Protein AF-A0A956L8X6-F1 (afdb_monomer_lite)

Secondary structure (DSSP, 8-state):
-PPPPSS-SEEEEEETTEEEEE-TT--TT---EEEEEETTEEEEE---SSHHHHHHHHHHHHHH-GGGGS-SEEE--SS-HHHHTTGGG-TTSEEEEEHHHHHHHTSS-HHHHHHHHHHHHHHHHHS--TTHHHHHHHHTT---HHHHHHHHHHHHHHHTTS--TTPPP---SEEESSEEEEEETTEEEEEE--S----

Structure (mmCIF, N/CA/C/O backbone):
data_AF-A0A956L8X6-F1
#
_entry.id   AF-A0A956L8X6-F1
#
loop_
_atom_site.group_PDB
_atom_site.id
_atom_site.type_symbol
_atom_site.label_atom_id
_atom_site.label_alt_id
_atom_site.label_comp_id
_atom_site.label_asym_id
_atom_site.label_entity_id
_atom_site.label_seq_id
_atom_site.pdbx_PDB_ins_code
_atom_site.Cartn_x
_atom_site.Cartn_y
_atom_site.Cartn_z
_atom_site.occupancy
_atom_site.B_iso_or_equiv
_atom_site.auth_seq_id
_atom_site.auth_comp_id
_atom_site.auth_asym_id
_atom_site.auth_atom_id
_atom_site.pdbx_PDB_model_num
ATOM 1 N N . MET A 1 1 ? -11.668 5.632 -29.681 1.00 39.88 1 MET A N 1
ATOM 2 C CA . MET A 1 1 ? -12.252 6.190 -28.442 1.00 39.88 1 MET A CA 1
ATOM 3 C C . MET A 1 1 ? -11.621 5.424 -27.286 1.00 39.88 1 MET A C 1
ATOM 5 O O . MET A 1 1 ? -11.636 4.202 -27.386 1.00 39.88 1 MET A O 1
ATOM 9 N N . PRO A 1 2 ? -11.009 6.053 -26.267 1.00 49.09 2 PRO A N 1
ATOM 10 C CA . PRO A 1 2 ? -10.523 5.289 -25.122 1.00 49.09 2 PRO A CA 1
ATOM 11 C C . PRO A 1 2 ? -11.733 4.629 -24.457 1.00 49.09 2 PRO A C 1
ATOM 13 O O . PRO A 1 2 ? -12.776 5.274 -24.310 1.00 49.09 2 PRO A O 1
ATOM 16 N N . LEU A 1 3 ? -11.623 3.347 -24.110 1.00 56.88 3 LEU A N 1
ATOM 17 C CA . LEU A 1 3 ? -12.664 2.662 -23.350 1.00 56.88 3 LEU A CA 1
ATOM 18 C C . LEU A 1 3 ? -12.845 3.422 -22.031 1.00 56.88 3 LEU A C 1
ATOM 20 O O . LEU A 1 3 ? -11.894 3.582 -21.269 1.00 56.88 3 LEU A O 1
ATOM 24 N N . ARG A 1 4 ? -14.051 3.943 -21.774 1.00 67.81 4 ARG A N 1
ATOM 25 C CA . ARG A 1 4 ? -14.368 4.509 -20.459 1.00 67.81 4 ARG A CA 1
ATOM 26 C C . ARG A 1 4 ? -14.227 3.387 -19.435 1.00 67.81 4 ARG A C 1
ATOM 28 O O . ARG A 1 4 ? -14.867 2.347 -19.585 1.00 67.81 4 ARG A O 1
ATOM 35 N N . SER A 1 5 ? -13.399 3.605 -18.415 1.00 74.12 5 SER A N 1
ATOM 36 C CA . SER A 1 5 ? -13.300 2.685 -17.283 1.00 74.12 5 SER A CA 1
ATOM 37 C C . SER A 1 5 ? -14.687 2.423 -16.692 1.00 74.12 5 SER A C 1
ATOM 39 O O . SER A 1 5 ? -15.503 3.342 -16.574 1.00 74.12 5 SER A O 1
ATOM 41 N N . ARG A 1 6 ? -14.945 1.168 -16.304 1.00 86.25 6 ARG A N 1
ATOM 42 C CA . ARG A 1 6 ? -16.203 0.749 -15.664 1.00 86.25 6 ARG A CA 1
ATOM 43 C C . ARG A 1 6 ? -16.358 1.293 -14.242 1.00 86.25 6 ARG A C 1
ATOM 45 O O . ARG A 1 6 ? -17.456 1.251 -13.701 1.00 86.25 6 ARG A O 1
ATOM 52 N N . TYR A 1 7 ? -15.280 1.807 -13.653 1.00 89.00 7 TYR A N 1
ATOM 53 C CA . TYR A 1 7 ? -15.245 2.346 -12.298 1.00 89.00 7 TYR A CA 1
ATOM 54 C C . TYR A 1 7 ? -14.448 3.654 -12.231 1.00 89.00 7 TYR A C 1
ATOM 56 O O . TYR A 1 7 ? -13.605 3.949 -13.088 1.00 89.00 7 TYR A O 1
ATOM 64 N N . ARG A 1 8 ? -14.750 4.467 -11.213 1.00 93.69 8 ARG A N 1
ATOM 65 C CA . ARG A 1 8 ? -14.152 5.794 -11.009 1.00 93.69 8 ARG A CA 1
ATOM 66 C C . ARG A 1 8 ? -12.930 5.705 -10.101 1.00 93.69 8 ARG A C 1
ATOM 68 O O . ARG A 1 8 ? -12.945 4.965 -9.123 1.00 93.69 8 ARG A O 1
ATOM 75 N N . ARG A 1 9 ? -11.903 6.501 -10.414 1.00 94.94 9 ARG A N 1
ATOM 76 C CA . ARG A 1 9 ? -10.731 6.674 -9.546 1.00 94.94 9 ARG A CA 1
ATOM 77 C C . ARG A 1 9 ? -11.160 7.271 -8.211 1.00 94.94 9 ARG A C 1
ATOM 79 O O . ARG A 1 9 ? -12.000 8.168 -8.213 1.00 94.94 9 ARG A O 1
ATOM 86 N N . GLY A 1 10 ? -10.539 6.824 -7.127 1.00 97.19 10 GLY A N 1
ATOM 87 C CA . GLY A 1 10 ? -10.696 7.416 -5.801 1.00 97.19 10 GLY A CA 1
ATOM 88 C C . GLY A 1 10 ? -11.142 6.409 -4.752 1.00 97.19 10 GLY A C 1
ATOM 89 O O . GLY A 1 10 ? -11.152 5.205 -5.005 1.00 97.19 10 GLY A O 1
ATOM 90 N N . LEU A 1 11 ? -11.492 6.934 -3.581 1.00 98.31 11 LEU A N 1
ATOM 91 C CA . LEU A 1 11 ? -11.956 6.161 -2.439 1.00 98.31 11 LEU A CA 1
ATOM 92 C C . LEU A 1 11 ? -13.475 5.971 -2.508 1.00 98.31 11 LEU A C 1
ATOM 94 O O . LEU A 1 11 ? -14.207 6.926 -2.772 1.00 98.31 11 LEU A O 1
ATOM 98 N N . HIS A 1 12 ? -13.938 4.750 -2.263 1.00 98.00 12 HIS A N 1
ATOM 99 C CA . HIS A 1 12 ? -15.357 4.396 -2.236 1.00 98.00 12 HIS A CA 1
ATOM 100 C C . HIS A 1 12 ? -15.643 3.596 -0.975 1.00 98.00 12 HIS A C 1
ATOM 102 O O . HIS A 1 12 ? -14.952 2.613 -0.721 1.00 98.00 12 HIS A O 1
ATOM 108 N N . GLU A 1 13 ? -16.658 3.983 -0.212 1.00 97.81 13 GLU A N 1
ATOM 109 C CA . GLU A 1 13 ? -17.168 3.150 0.877 1.00 97.81 13 GLU A CA 1
ATOM 110 C C . GLU A 1 13 ? -17.953 1.977 0.280 1.00 97.81 13 GLU A C 1
ATOM 112 O O . GLU A 1 13 ? -18.821 2.172 -0.576 1.00 97.81 13 GLU A O 1
ATOM 117 N N . VAL A 1 14 ? -17.609 0.755 0.679 1.00 97.81 14 VAL A N 1
ATOM 118 C CA . VAL A 1 14 ? -18.217 -0.487 0.168 1.00 97.81 14 VAL A CA 1
ATOM 119 C C . VAL A 1 14 ? -19.016 -1.233 1.235 1.00 97.81 14 VAL A C 1
ATOM 121 O O . VAL A 1 14 ? -19.885 -2.033 0.893 1.00 97.81 14 VAL A O 1
ATOM 124 N N . ALA A 1 15 ? -18.749 -0.947 2.507 1.00 97.81 15 ALA A N 1
ATOM 125 C CA . ALA A 1 15 ? -19.558 -1.299 3.667 1.00 97.81 15 ALA A CA 1
ATOM 126 C C . ALA A 1 15 ? -19.250 -0.295 4.790 1.00 97.81 15 ALA A C 1
ATOM 128 O O . ALA A 1 15 ? -18.308 0.481 4.659 1.00 97.81 15 ALA A O 1
ATOM 129 N N . ASP A 1 16 ? -20.024 -0.318 5.874 1.00 97.00 16 ASP A N 1
ATOM 130 C CA . ASP A 1 16 ? -19.797 0.547 7.039 1.00 97.00 16 ASP A CA 1
ATOM 131 C C . ASP A 1 16 ? -18.351 0.422 7.543 1.00 97.00 16 ASP A C 1
ATOM 133 O O . ASP A 1 16 ? -17.898 -0.680 7.858 1.00 97.00 16 ASP A O 1
ATOM 137 N N . GLY A 1 17 ? -17.600 1.527 7.513 1.00 97.56 17 GLY A N 1
ATOM 138 C CA . GLY A 1 17 ? -16.193 1.546 7.921 1.00 97.56 17 GLY A CA 1
ATOM 139 C C . GLY A 1 17 ? -15.228 0.804 6.983 1.00 97.56 17 GLY A C 1
ATOM 140 O O . GLY A 1 17 ? -14.047 0.685 7.304 1.00 97.56 17 GLY A O 1
ATOM 141 N N . VAL A 1 18 ? -15.676 0.326 5.816 1.00 98.50 18 VAL A N 1
ATOM 142 C CA . VAL A 1 18 ? -14.849 -0.405 4.842 1.00 98.50 18 VAL A CA 1
ATOM 143 C C . VAL A 1 18 ? -14.799 0.343 3.518 1.00 98.50 18 VAL A C 1
ATOM 145 O O . VAL A 1 18 ? -15.810 0.548 2.845 1.00 98.50 18 VAL A O 1
ATOM 148 N N . TRP A 1 19 ? -13.588 0.679 3.087 1.00 98.69 19 TRP A N 1
ATOM 149 C CA . TRP A 1 19 ? -13.334 1.514 1.923 1.00 98.69 19 TRP A CA 1
ATOM 150 C C . TRP A 1 19 ? -12.417 0.819 0.919 1.00 98.69 19 TRP A C 1
ATOM 152 O O . TRP A 1 19 ? -11.497 0.093 1.289 1.00 98.69 19 TRP A O 1
ATOM 162 N N . ALA A 1 20 ? -12.631 1.099 -0.364 1.00 98.44 20 ALA A N 1
ATOM 163 C CA . ALA A 1 20 ? -11.804 0.639 -1.468 1.00 98.44 20 ALA A CA 1
ATOM 164 C C . ALA A 1 20 ? -11.232 1.831 -2.245 1.00 98.44 20 ALA A C 1
ATOM 166 O O . ALA A 1 20 ? -11.972 2.673 -2.764 1.00 98.44 20 ALA A O 1
ATOM 167 N N . TRP A 1 21 ? -9.908 1.891 -2.363 1.00 98.38 21 TRP A N 1
ATOM 168 C CA . TRP A 1 21 ? -9.214 2.800 -3.267 1.00 98.38 21 TRP A CA 1
ATOM 169 C C . TRP A 1 21 ? -9.090 2.161 -4.643 1.00 98.38 21 TRP A C 1
ATOM 171 O O . TRP A 1 21 ? -8.427 1.135 -4.801 1.00 98.38 21 TRP A O 1
ATOM 181 N N . LEU A 1 22 ? -9.720 2.775 -5.644 1.00 97.44 22 LEU A N 1
ATOM 182 C CA . LEU A 1 22 ? -9.775 2.238 -6.998 1.00 97.44 22 LEU A CA 1
ATOM 183 C C . LEU A 1 22 ? -8.921 3.051 -7.971 1.00 97.44 22 LEU A C 1
ATOM 185 O O . LEU A 1 22 ? -9.017 4.282 -8.032 1.00 97.44 22 LEU A O 1
ATOM 189 N N . GLN A 1 23 ? -8.143 2.351 -8.800 1.00 94.00 23 GLN A N 1
ATOM 190 C CA . GLN A 1 23 ? -7.264 2.958 -9.801 1.00 94.00 23 GLN A CA 1
ATOM 191 C C . GLN A 1 23 ? -7.626 2.515 -11.225 1.00 94.00 23 GLN A C 1
ATOM 193 O O . GLN A 1 23 ? -7.159 1.483 -11.695 1.00 94.00 23 GLN A O 1
ATOM 198 N N . PRO A 1 24 ? -8.465 3.270 -11.955 1.00 91.69 24 PRO A N 1
ATOM 199 C CA . PRO A 1 24 ? -8.721 2.985 -13.354 1.00 91.69 24 PRO A CA 1
ATOM 200 C C . PRO A 1 24 ? -7.502 3.352 -14.212 1.00 91.69 24 PRO A C 1
ATOM 202 O O . PRO A 1 24 ? -6.796 4.325 -13.922 1.00 91.69 24 PRO A O 1
ATOM 205 N N . ASP A 1 25 ? -7.267 2.627 -15.297 1.00 89.25 25 ASP A N 1
ATOM 206 C CA . ASP A 1 25 ? -8.085 1.526 -15.844 1.00 89.25 25 ASP A CA 1
ATOM 207 C C . ASP A 1 25 ? -7.779 0.130 -15.260 1.00 89.25 25 ASP A C 1
ATOM 209 O O . ASP A 1 25 ? -8.325 -0.854 -15.754 1.00 89.25 25 ASP A O 1
ATOM 213 N N . GLY A 1 26 ? -6.942 0.039 -14.222 1.00 83.88 26 GLY A N 1
ATOM 214 C CA . GLY A 1 26 ? -6.474 -1.238 -13.672 1.00 83.88 26 GLY A CA 1
ATOM 215 C C . GLY A 1 26 ? -5.401 -1.896 -14.538 1.00 83.88 26 GLY A C 1
ATOM 216 O O . GLY A 1 26 ? -5.186 -3.101 -14.451 1.00 83.88 26 GLY A O 1
ATOM 217 N N . SER A 1 27 ? -4.757 -1.121 -15.417 1.00 85.00 27 SER A N 1
ATOM 218 C CA . SER A 1 27 ? -3.568 -1.563 -16.142 1.00 85.00 27 SER A CA 1
ATOM 219 C C . SER A 1 27 ? -2.392 -1.851 -15.199 1.00 85.00 27 SER A C 1
ATOM 221 O O . SER A 1 27 ? -2.462 -1.658 -13.988 1.00 85.00 27 SER A O 1
ATOM 223 N N . TRP A 1 28 ? -1.301 -2.360 -15.768 1.00 84.88 28 TRP A N 1
ATOM 224 C CA . TRP A 1 28 ? -0.098 -2.793 -15.057 1.00 84.88 28 TRP A CA 1
ATOM 225 C C . TRP A 1 28 ? 0.346 -1.837 -13.940 1.00 84.88 28 TRP A C 1
ATOM 227 O O . TRP A 1 28 ? 0.556 -0.648 -14.175 1.00 84.88 28 TRP A O 1
ATOM 237 N N . GLY A 1 29 ? 0.504 -2.383 -12.730 1.00 86.31 29 GLY A N 1
ATOM 238 C CA . GLY A 1 29 ? 0.949 -1.648 -11.545 1.00 86.31 29 GLY A CA 1
ATOM 239 C C . GLY A 1 29 ? -0.110 -0.750 -10.893 1.00 86.31 29 GLY A C 1
ATOM 240 O O . GLY A 1 29 ? 0.205 -0.027 -9.949 1.00 86.31 29 GLY A O 1
ATOM 241 N N . LEU A 1 30 ? -1.354 -0.755 -11.387 1.00 91.75 30 LEU A N 1
ATOM 242 C CA . LEU A 1 30 ? -2.486 -0.045 -10.787 1.00 91.75 30 LEU A CA 1
ATOM 243 C C . LEU A 1 30 ? -3.356 -1.002 -9.968 1.00 91.75 30 LEU A C 1
ATOM 245 O O . LEU A 1 30 ? -4.502 -1.287 -10.322 1.00 91.75 30 LEU A O 1
ATOM 249 N N . SER A 1 31 ? -2.804 -1.470 -8.854 1.00 94.00 31 SER A N 1
ATOM 250 C CA . SER A 1 31 ? -3.543 -2.207 -7.831 1.00 94.00 31 SER A CA 1
ATOM 251 C C . SER A 1 31 ? -4.598 -1.330 -7.139 1.00 94.00 31 SER A C 1
ATOM 253 O O . SER A 1 31 ? -4.580 -0.092 -7.204 1.00 94.00 31 SER A O 1
ATOM 255 N N . ASN A 1 32 ? -5.529 -1.989 -6.455 1.00 97.12 32 ASN A N 1
ATOM 256 C CA . ASN A 1 32 ? -6.403 -1.343 -5.483 1.00 97.12 32 ASN A CA 1
ATOM 257 C C . ASN A 1 32 ? -5.793 -1.466 -4.083 1.00 97.12 32 ASN A C 1
ATOM 259 O O . ASN A 1 32 ? -4.909 -2.286 -3.854 1.00 97.12 32 ASN A O 1
ATOM 263 N N . ALA A 1 33 ? -6.334 -0.697 -3.148 1.00 98.56 33 ALA A N 1
ATOM 264 C CA . ALA A 1 33 ? -6.056 -0.840 -1.726 1.00 98.56 33 ALA A CA 1
ATOM 265 C C . ALA A 1 33 ? -7.362 -0.775 -0.932 1.00 98.56 33 ALA A C 1
ATOM 267 O O . ALA A 1 33 ? -8.370 -0.255 -1.423 1.00 98.56 33 ALA A O 1
ATOM 268 N N . GLY A 1 34 ? -7.345 -1.303 0.284 1.00 98.62 34 GLY A N 1
ATOM 269 C CA . GLY A 1 34 ? -8.477 -1.285 1.204 1.00 98.62 34 GLY A CA 1
ATOM 270 C C . GLY A 1 34 ? -8.177 -0.464 2.451 1.00 98.62 34 GLY A C 1
ATOM 271 O O . GLY A 1 34 ? -7.025 -0.342 2.848 1.00 98.62 34 GLY A O 1
ATOM 272 N N . LEU A 1 35 ? -9.209 0.074 3.087 1.00 98.81 35 LEU A N 1
ATOM 273 C CA . LEU A 1 35 ? -9.129 0.655 4.425 1.00 98.81 35 LEU A CA 1
ATOM 274 C C . LEU A 1 35 ? -10.295 0.107 5.248 1.00 98.81 35 LEU A C 1
ATOM 276 O O . LEU A 1 35 ? -11.433 0.123 4.785 1.00 98.81 35 LEU A O 1
ATOM 280 N N . VAL A 1 36 ? -10.005 -0.360 6.456 1.00 98.75 36 VAL A N 1
ATOM 281 C CA . VAL A 1 36 ? -10.995 -0.794 7.446 1.00 98.75 36 VAL A CA 1
ATOM 282 C C . VAL A 1 36 ? -10.847 0.100 8.669 1.00 98.75 36 VAL A C 1
ATOM 284 O O . VAL A 1 36 ? -9.730 0.307 9.139 1.00 98.75 36 VAL A O 1
ATOM 287 N N . THR A 1 37 ? -11.951 0.639 9.175 1.00 98.56 37 THR A N 1
ATOM 288 C CA . THR A 1 37 ? -11.984 1.495 10.364 1.00 98.56 37 THR A CA 1
ATOM 289 C C . THR A 1 37 ? -13.158 1.142 11.253 1.00 98.56 37 THR A C 1
ATOM 291 O O . THR A 1 37 ? -14.251 0.913 10.742 1.00 98.56 37 THR A O 1
ATOM 294 N N . ASP A 1 38 ? -12.945 1.181 12.562 1.00 98.00 38 ASP A N 1
ATOM 295 C CA . ASP A 1 38 ? -13.984 0.956 13.565 1.00 98.00 38 ASP A CA 1
ATOM 296 C C . ASP A 1 38 ? -13.596 1.665 14.872 1.00 98.00 38 ASP A C 1
ATOM 298 O O . ASP A 1 38 ? -12.492 1.480 15.396 1.00 98.00 38 ASP A O 1
ATOM 302 N N . GLY A 1 39 ? -14.476 2.533 15.374 1.00 96.06 39 GLY A N 1
ATOM 303 C CA . GLY A 1 39 ? -14.152 3.466 16.451 1.00 96.06 39 GLY A CA 1
ATOM 304 C C . GLY A 1 39 ? -12.961 4.357 16.082 1.00 96.06 39 GLY A C 1
ATOM 305 O O . GLY A 1 39 ? -13.009 5.088 15.096 1.00 96.06 39 GLY A O 1
ATOM 306 N N . GLU A 1 40 ? -11.893 4.286 16.877 1.00 96.81 40 GLU A N 1
ATOM 307 C CA . GLU A 1 40 ? -10.629 5.002 16.634 1.00 96.81 40 GLU A CA 1
ATOM 308 C C . GLU A 1 40 ? -9.577 4.136 15.920 1.00 96.81 40 GLU A C 1
ATOM 310 O O . GLU A 1 40 ? -8.491 4.627 15.624 1.00 96.81 40 GLU A O 1
ATOM 315 N N . ALA A 1 41 ? -9.876 2.857 15.664 1.00 98.25 41 ALA A N 1
ATOM 316 C CA . ALA A 1 41 ? -8.924 1.917 15.090 1.00 98.25 41 ALA A CA 1
ATOM 317 C C . ALA A 1 41 ? -8.950 1.941 13.559 1.00 98.25 41 ALA A C 1
ATOM 319 O O . ALA A 1 41 ? -10.010 2.101 12.942 1.00 98.25 41 ALA A O 1
ATOM 320 N N . SER A 1 42 ? -7.794 1.711 12.936 1.00 98.50 42 SER A N 1
ATOM 321 C CA . SER A 1 42 ? -7.678 1.666 11.480 1.00 98.50 42 SER A CA 1
ATOM 322 C C . SER A 1 42 ? -6.644 0.666 10.963 1.00 98.50 42 SER A C 1
ATOM 324 O O . SER A 1 42 ? -5.540 0.504 11.489 1.00 98.50 42 SER A O 1
ATOM 326 N N . MET A 1 43 ? -7.004 0.007 9.863 1.00 98.81 43 MET A N 1
ATOM 327 C CA . MET A 1 43 ? -6.149 -0.930 9.147 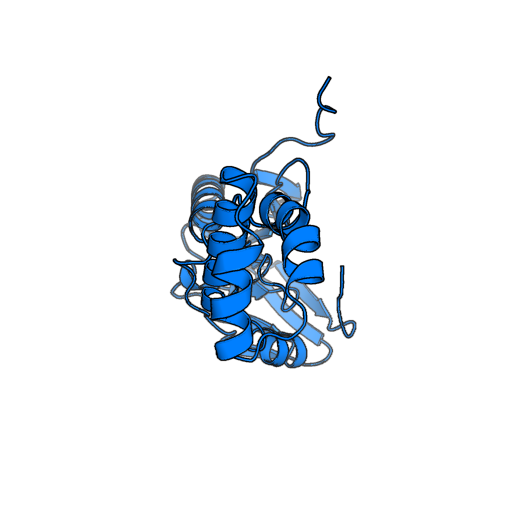1.00 98.81 43 MET A CA 1
ATOM 328 C C . MET A 1 43 ? -6.160 -0.629 7.651 1.00 98.81 43 MET A C 1
ATOM 330 O O . MET A 1 43 ? -7.215 -0.583 7.018 1.00 98.81 43 MET A O 1
ATOM 334 N N . LEU A 1 44 ? -4.973 -0.484 7.070 1.00 98.88 44 LEU A N 1
ATOM 335 C CA . LEU A 1 44 ? -4.775 -0.377 5.629 1.00 98.88 44 LEU A CA 1
ATOM 336 C C . LEU A 1 44 ? -4.500 -1.760 5.027 1.00 98.88 44 LEU A C 1
ATOM 338 O O . LEU A 1 44 ? -3.763 -2.553 5.606 1.00 98.88 44 LEU A O 1
ATOM 342 N N . VAL A 1 45 ? -5.038 -2.028 3.840 1.00 98.81 45 VAL A N 1
ATOM 343 C CA . VAL A 1 45 ? -4.722 -3.209 3.029 1.00 98.81 45 VAL A CA 1
ATOM 344 C C . VAL A 1 45 ? -4.020 -2.751 1.757 1.00 98.81 45 VAL A C 1
ATOM 346 O O . VAL A 1 45 ? -4.643 -2.101 0.920 1.00 98.81 45 VAL A O 1
ATOM 349 N N . ASP A 1 46 ? -2.753 -3.136 1.615 1.00 98.62 46 ASP A N 1
ATOM 350 C CA . ASP A 1 46 ? -1.825 -2.775 0.539 1.00 98.62 46 ASP A CA 1
ATOM 351 C C . ASP A 1 46 ? -1.473 -1.282 0.425 1.00 98.62 46 ASP A C 1
ATOM 353 O O . ASP A 1 46 ? -2.213 -0.380 0.814 1.00 98.62 46 ASP A O 1
ATOM 357 N N . THR A 1 47 ? -0.285 -1.012 -0.118 1.00 98.56 47 THR A N 1
ATOM 358 C CA . THR A 1 47 ? 0.314 0.329 -0.156 1.00 98.56 47 THR A CA 1
ATOM 359 C C . THR A 1 47 ? 0.694 0.791 -1.555 1.00 98.56 47 THR A C 1
ATOM 361 O O . THR A 1 47 ? 1.478 1.716 -1.685 1.00 98.56 47 THR A O 1
ATOM 364 N N . LEU A 1 48 ? 0.104 0.231 -2.612 1.00 97.94 48 LEU A N 1
ATOM 365 C CA . LEU A 1 48 ? 0.347 0.653 -3.999 1.00 97.94 48 LEU A CA 1
ATOM 366 C C . LEU A 1 48 ? 1.836 0.571 -4.412 1.00 97.94 48 LEU A C 1
ATOM 368 O O . LEU A 1 48 ? 2.677 -0.006 -3.723 1.00 97.94 48 LEU A O 1
ATOM 372 N N . PHE A 1 49 ? 2.150 1.108 -5.596 1.00 95.94 49 PHE A N 1
ATOM 373 C CA . PHE A 1 49 ? 3.401 0.818 -6.302 1.00 95.94 49 PHE A CA 1
ATOM 374 C C . PHE A 1 49 ? 4.519 1.844 -6.131 1.00 95.94 49 PHE A C 1
ATOM 376 O O . PHE A 1 49 ? 5.693 1.508 -6.277 1.00 95.94 49 PHE A O 1
ATOM 383 N N . ASP A 1 50 ? 4.177 3.102 -5.862 1.00 96.00 50 ASP A N 1
ATOM 384 C CA . ASP A 1 50 ? 5.157 4.176 -5.723 1.00 96.00 50 ASP A CA 1
ATOM 385 C C . ASP A 1 50 ? 4.729 5.242 -4.708 1.00 96.00 50 ASP A C 1
ATOM 387 O O . ASP A 1 50 ? 3.591 5.282 -4.227 1.00 96.00 50 ASP A O 1
ATOM 391 N N . VAL A 1 51 ? 5.665 6.129 -4.364 1.00 97.56 51 VAL A N 1
ATOM 392 C CA . VAL A 1 51 ? 5.439 7.186 -3.370 1.00 97.56 51 VAL A CA 1
ATOM 393 C C . VAL A 1 51 ? 4.312 8.143 -3.772 1.00 97.56 51 VAL A C 1
ATOM 395 O O . VAL A 1 51 ? 3.466 8.427 -2.917 1.00 97.56 51 VAL A O 1
ATOM 398 N N . PRO A 1 52 ? 4.251 8.670 -5.013 1.00 97.31 52 PRO A N 1
ATOM 399 C CA . PRO A 1 52 ? 3.164 9.557 -5.418 1.00 97.31 52 PRO A CA 1
ATOM 400 C C . PRO A 1 52 ? 1.768 8.934 -5.302 1.00 97.31 52 PRO A C 1
ATOM 402 O O . PRO A 1 52 ? 0.871 9.577 -4.749 1.00 97.31 52 PRO A O 1
ATOM 405 N N . LEU A 1 53 ? 1.570 7.700 -5.780 1.00 97.25 53 LEU A N 1
ATOM 406 C CA . LEU A 1 53 ? 0.267 7.033 -5.729 1.00 97.25 53 LEU A CA 1
ATOM 407 C C . LEU A 1 53 ? -0.156 6.751 -4.294 1.00 97.25 53 LEU A C 1
ATOM 409 O O . LEU A 1 53 ? -1.282 7.076 -3.910 1.00 97.25 53 LEU A O 1
ATOM 413 N N . THR A 1 54 ? 0.766 6.227 -3.489 1.00 98.50 54 THR A N 1
ATOM 414 C CA . THR A 1 54 ? 0.521 5.947 -2.071 1.00 98.50 54 THR A CA 1
ATOM 415 C C . THR A 1 54 ? 0.150 7.223 -1.323 1.00 98.50 54 THR A C 1
ATOM 417 O O . THR A 1 54 ? -0.817 7.249 -0.568 1.00 98.50 54 THR A O 1
ATOM 420 N N . ARG A 1 55 ? 0.860 8.331 -1.571 1.00 98.38 55 ARG A N 1
ATOM 421 C CA . ARG A 1 55 ? 0.567 9.621 -0.934 1.00 98.38 55 ARG A CA 1
ATOM 422 C C . ARG A 1 55 ? -0.821 10.142 -1.299 1.00 98.38 55 ARG A C 1
ATOM 424 O O . ARG A 1 55 ? -1.514 10.650 -0.421 1.00 98.38 55 ARG A O 1
ATOM 431 N N . ALA A 1 56 ? -1.219 10.028 -2.566 1.00 98.12 56 ALA A N 1
ATOM 432 C CA . ALA A 1 56 ? -2.540 10.457 -3.021 1.00 98.12 56 ALA A CA 1
ATOM 433 C C . ALA A 1 56 ? -3.663 9.630 -2.375 1.00 98.12 56 ALA A C 1
ATOM 435 O O . ALA A 1 56 ? -4.661 10.195 -1.930 1.00 98.12 56 ALA A O 1
ATOM 436 N N . MET A 1 57 ? -3.473 8.313 -2.278 1.00 98.50 57 MET A N 1
ATOM 437 C CA . MET A 1 57 ? -4.395 7.412 -1.591 1.00 98.50 57 MET A CA 1
ATOM 438 C C . MET A 1 57 ? -4.514 7.745 -0.101 1.00 98.50 57 MET A C 1
ATOM 440 O O . MET A 1 57 ? -5.620 7.964 0.388 1.00 98.50 57 MET A O 1
ATOM 444 N N . LEU A 1 58 ? -3.385 7.834 0.610 1.00 98.50 58 LEU A N 1
ATOM 445 C CA . LEU A 1 58 ? -3.366 8.130 2.044 1.00 98.50 58 LEU A CA 1
ATOM 446 C C . LEU A 1 58 ? -3.990 9.494 2.350 1.00 98.50 58 LEU A C 1
ATOM 448 O O . LEU A 1 58 ? -4.684 9.631 3.350 1.00 98.50 58 LEU A O 1
ATOM 452 N N . ALA A 1 59 ? -3.779 10.504 1.500 1.00 98.25 59 ALA A N 1
ATOM 453 C CA . ALA A 1 59 ? -4.434 11.801 1.657 1.00 98.25 59 ALA A CA 1
ATOM 454 C C . ALA A 1 59 ? -5.964 11.672 1.594 1.00 98.25 59 ALA A C 1
ATOM 456 O O . ALA A 1 59 ? -6.650 12.141 2.495 1.00 98.25 59 ALA A O 1
ATOM 457 N N . ALA A 1 60 ? -6.493 10.968 0.591 1.00 98.19 60 ALA A N 1
ATOM 458 C CA . ALA A 1 60 ? -7.933 10.764 0.466 1.00 98.19 60 ALA A CA 1
ATOM 459 C C . ALA A 1 60 ? -8.528 9.931 1.615 1.00 98.19 60 ALA A C 1
ATOM 461 O O . ALA A 1 60 ? -9.632 10.216 2.066 1.00 98.19 60 ALA A O 1
ATOM 462 N N . MET A 1 61 ? -7.802 8.919 2.100 1.00 98.06 61 MET A N 1
ATOM 463 C CA . MET A 1 61 ? -8.220 8.102 3.245 1.00 98.06 61 MET A CA 1
ATOM 464 C C . MET A 1 61 ? -8.272 8.909 4.546 1.00 98.06 61 MET A C 1
ATOM 466 O O . MET A 1 61 ? -9.257 8.819 5.273 1.00 98.06 61 MET A O 1
ATOM 470 N N . ARG A 1 62 ? -7.267 9.754 4.811 1.00 97.38 62 ARG A N 1
ATOM 471 C CA . ARG A 1 62 ? -7.228 10.634 5.996 1.00 97.38 62 ARG A CA 1
ATOM 472 C C . ARG A 1 62 ? -8.400 11.614 6.056 1.00 97.38 62 ARG A C 1
ATOM 474 O O . ARG A 1 62 ? -8.817 11.994 7.149 1.00 97.38 62 ARG A O 1
ATOM 481 N N . ASP A 1 63 ? -8.913 12.014 4.896 1.00 96.62 63 ASP A N 1
ATOM 482 C CA . ASP A 1 63 ? -10.061 12.915 4.781 1.00 96.62 63 ASP A CA 1
ATOM 483 C C . ASP A 1 63 ? -11.412 12.187 4.923 1.00 96.62 63 ASP A C 1
ATOM 485 O O . ASP A 1 63 ? -12.432 12.841 5.138 1.00 96.62 63 ASP A O 1
ATOM 489 N N . ALA A 1 64 ? -11.440 10.852 4.822 1.00 95.06 64 ALA A N 1
ATOM 490 C CA . ALA A 1 64 ? -12.675 10.066 4.838 1.00 95.06 64 ALA A CA 1
ATOM 491 C C . ALA A 1 64 ? -13.248 9.863 6.248 1.00 95.06 64 ALA A C 1
ATOM 493 O O . ALA A 1 64 ? -14.460 9.931 6.436 1.00 95.06 64 ALA A O 1
ATOM 494 N N . THR A 1 65 ? -12.389 9.626 7.246 1.00 94.81 65 THR A N 1
ATOM 495 C CA . THR A 1 65 ? -12.800 9.375 8.637 1.00 94.81 65 THR A CA 1
ATOM 496 C C . THR A 1 65 ? -11.685 9.743 9.629 1.00 94.81 65 THR A C 1
ATOM 498 O O . THR A 1 65 ? -10.508 9.560 9.304 1.00 94.81 65 THR A O 1
ATOM 501 N N . PRO A 1 66 ? -11.998 10.250 10.844 1.00 96.62 66 PRO A N 1
ATOM 502 C CA . PRO A 1 66 ? -10.990 10.567 11.859 1.00 96.62 66 PRO A CA 1
ATOM 503 C C . PRO A 1 66 ? -10.035 9.412 12.184 1.00 96.62 66 PRO A C 1
ATOM 505 O O . PRO A 1 66 ? -8.836 9.662 12.302 1.00 96.62 66 PRO A O 1
ATOM 508 N N . ALA A 1 67 ? -10.537 8.173 12.243 1.00 96.19 67 ALA A N 1
ATOM 509 C CA . ALA A 1 67 ? -9.740 6.977 12.530 1.00 96.19 67 ALA A CA 1
ATOM 510 C C . ALA A 1 67 ? -8.629 6.729 11.493 1.00 96.19 67 ALA A C 1
ATOM 512 O O . ALA A 1 67 ? -7.591 6.162 11.807 1.00 96.19 67 ALA A O 1
ATOM 513 N N . ALA A 1 68 ? -8.804 7.203 10.255 1.00 95.81 68 ALA A N 1
ATOM 514 C CA . ALA A 1 68 ? -7.831 7.037 9.175 1.00 95.81 68 ALA A CA 1
ATOM 515 C C . ALA A 1 68 ? -6.732 8.116 9.161 1.00 95.81 68 ALA A C 1
ATOM 517 O O . ALA A 1 68 ? -5.875 8.121 8.272 1.00 95.81 68 ALA A O 1
ATOM 518 N N . ARG A 1 69 ? -6.738 9.063 10.115 1.00 95.62 69 ARG A N 1
ATOM 519 C CA . ARG A 1 69 ? -5.670 10.074 10.252 1.00 95.62 69 ARG A CA 1
ATOM 520 C C . ARG A 1 69 ? -4.333 9.441 10.621 1.00 95.62 69 ARG A C 1
ATOM 522 O O . ARG A 1 69 ? -3.288 9.899 10.151 1.00 95.62 69 ARG A O 1
ATOM 529 N N . THR A 1 70 ? -4.394 8.394 11.429 1.00 94.62 70 THR A N 1
ATOM 530 C CA . THR A 1 70 ? -3.303 7.478 11.758 1.00 94.62 70 THR A CA 1
ATOM 531 C C . THR A 1 70 ? -3.642 6.095 11.216 1.00 94.62 70 THR A C 1
ATO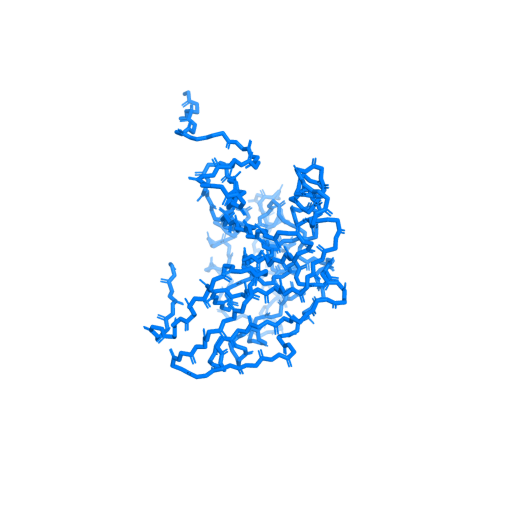M 533 O O . THR A 1 70 ? -4.792 5.838 10.877 1.00 94.62 70 THR A O 1
ATOM 536 N N . LEU A 1 71 ? -2.638 5.231 11.083 1.00 98.00 71 LEU A N 1
ATOM 537 C CA . LEU A 1 71 ? -2.816 3.824 10.729 1.00 98.00 71 LEU A CA 1
ATOM 538 C C . LEU A 1 71 ? -2.230 2.986 11.858 1.00 98.00 71 LEU A C 1
ATOM 540 O O . LEU A 1 71 ? -1.056 3.171 12.180 1.00 98.00 71 LEU A O 1
ATOM 544 N N . ASP A 1 72 ? -3.021 2.085 12.436 1.00 98.44 72 ASP A N 1
ATOM 545 C CA . ASP A 1 72 ? -2.526 1.170 13.472 1.00 98.44 72 ASP A CA 1
ATOM 546 C C . ASP A 1 72 ? -1.838 -0.037 12.838 1.00 98.44 72 ASP A C 1
ATOM 548 O O . ASP A 1 72 ? -0.777 -0.479 13.281 1.00 98.44 72 ASP A O 1
ATOM 552 N N . VAL A 1 73 ? -2.445 -0.557 11.768 1.00 98.81 73 VAL A N 1
ATOM 553 C CA . VAL A 1 73 ? -1.999 -1.767 11.081 1.00 98.81 73 VAL A CA 1
ATOM 554 C C . VAL A 1 73 ? -1.980 -1.548 9.571 1.00 98.81 73 VAL A C 1
ATOM 556 O O . VAL A 1 73 ? -2.884 -0.950 8.990 1.00 98.81 73 VAL A O 1
ATOM 559 N N . VAL A 1 74 ? -0.961 -2.086 8.912 1.00 98.88 74 VAL A N 1
ATOM 560 C CA . VAL A 1 74 ? -0.926 -2.270 7.459 1.00 98.88 74 VAL A CA 1
ATOM 561 C C . VAL A 1 74 ? -0.835 -3.758 7.180 1.00 98.88 74 VAL A C 1
ATOM 563 O O . VAL A 1 74 ? 0.052 -4.426 7.696 1.00 98.88 74 VAL A O 1
ATOM 566 N N . VAL A 1 75 ? -1.710 -4.282 6.334 1.00 98.75 75 VAL A N 1
ATOM 567 C CA . VAL A 1 75 ? -1.629 -5.653 5.835 1.00 98.75 75 VAL A CA 1
ATOM 568 C C . VAL A 1 75 ? -1.229 -5.616 4.370 1.00 98.75 75 VAL A C 1
ATOM 570 O O . VAL A 1 75 ? -1.952 -5.061 3.547 1.00 98.75 75 VAL A O 1
ATOM 573 N N . ASN A 1 76 ? -0.103 -6.236 4.027 1.00 98.38 76 ASN A N 1
ATOM 574 C CA . ASN A 1 76 ? 0.232 -6.498 2.631 1.00 98.38 76 ASN A CA 1
ATOM 575 C C . ASN A 1 76 ? -0.276 -7.886 2.239 1.00 98.38 76 ASN A C 1
ATOM 577 O O . ASN A 1 76 ? 0.066 -8.890 2.868 1.00 98.38 76 ASN A O 1
ATOM 581 N N . THR A 1 77 ? -1.069 -7.947 1.176 1.00 96.88 77 THR A N 1
ATOM 582 C CA . THR A 1 77 ? -1.704 -9.178 0.698 1.00 96.88 77 THR A CA 1
ATOM 583 C C . THR A 1 77 ? -0.694 -10.154 0.104 1.00 96.88 77 THR A C 1
ATOM 585 O O . THR A 1 77 ? -0.830 -11.364 0.271 1.00 96.88 77 THR A O 1
ATOM 588 N N . HIS A 1 78 ? 0.327 -9.640 -0.587 1.00 95.56 78 HIS A N 1
ATOM 589 C CA . HIS A 1 78 ? 1.416 -10.420 -1.170 1.00 95.56 78 HIS A CA 1
ATOM 590 C C . HIS A 1 78 ? 2.633 -9.536 -1.495 1.00 95.56 78 HIS A C 1
ATOM 592 O O .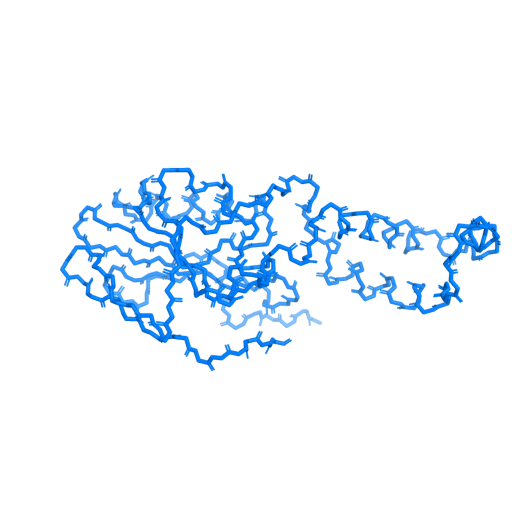 HIS A 1 78 ? 2.668 -8.348 -1.181 1.00 95.56 78 HIS A O 1
ATOM 598 N N . ALA A 1 79 ? 3.665 -10.137 -2.089 1.00 94.62 79 ALA A N 1
ATOM 599 C CA . ALA A 1 79 ? 4.992 -9.543 -2.220 1.00 94.62 79 ALA A CA 1
ATOM 600 C C . ALA A 1 79 ? 5.210 -8.627 -3.436 1.00 94.62 79 ALA A C 1
ATOM 602 O O . ALA A 1 79 ? 6.306 -8.081 -3.585 1.00 94.62 79 ALA A O 1
ATOM 603 N N . ASN A 1 80 ? 4.218 -8.474 -4.315 1.00 93.62 80 ASN A N 1
ATOM 604 C CA . ASN A 1 80 ? 4.375 -7.653 -5.510 1.00 93.62 80 ASN A CA 1
ATOM 605 C C . ASN A 1 80 ? 4.527 -6.175 -5.143 1.00 93.62 80 ASN A C 1
ATOM 607 O O . ASN A 1 80 ? 3.898 -5.678 -4.209 1.00 93.62 80 ASN A O 1
ATOM 611 N N . GLY A 1 81 ? 5.363 -5.464 -5.903 1.00 94.38 81 GLY A N 1
ATOM 612 C CA . GLY A 1 81 ? 5.710 -4.080 -5.595 1.00 94.38 81 GLY A CA 1
ATOM 613 C C . GLY A 1 81 ? 4.505 -3.147 -5.554 1.00 94.38 81 GLY A C 1
ATOM 614 O O . GLY A 1 81 ? 4.450 -2.269 -4.703 1.00 94.38 81 GLY A O 1
ATOM 615 N N . ASP A 1 82 ? 3.501 -3.374 -6.401 1.00 94.81 82 ASP A N 1
ATOM 616 C CA . ASP A 1 82 ? 2.246 -2.622 -6.419 1.00 94.81 82 ASP A CA 1
ATOM 617 C C . ASP A 1 82 ? 1.344 -2.874 -5.209 1.00 94.81 82 ASP A C 1
ATOM 619 O O . ASP A 1 82 ? 0.290 -2.261 -5.101 1.00 94.81 82 ASP A O 1
ATOM 623 N N . HIS A 1 83 ? 1.764 -3.703 -4.26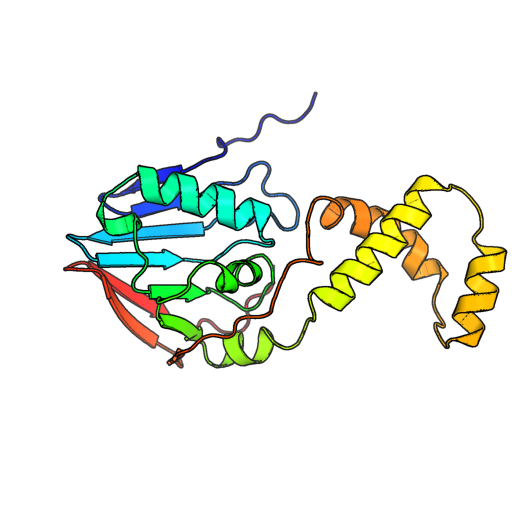0 1.00 97.19 83 HIS A N 1
ATOM 624 C CA . HIS A 1 83 ? 1.051 -3.952 -3.013 1.00 97.19 83 HIS A CA 1
ATOM 625 C C . HIS A 1 83 ? 1.840 -3.522 -1.770 1.00 97.19 83 HIS A C 1
ATOM 627 O O . HIS A 1 83 ? 1.242 -3.365 -0.705 1.00 97.19 83 HIS A O 1
ATOM 633 N N . CYS A 1 84 ? 3.158 -3.312 -1.876 1.00 97.38 84 CYS A N 1
ATOM 634 C CA . CYS A 1 84 ? 4.027 -3.124 -0.709 1.00 97.38 84 CYS A CA 1
ATOM 635 C C . CYS A 1 84 ? 5.059 -1.988 -0.817 1.00 97.38 84 CYS A C 1
ATOM 637 O O . CYS A 1 84 ? 5.692 -1.643 0.182 1.00 97.38 84 CYS A O 1
ATOM 639 N N . TRP A 1 85 ? 5.267 -1.370 -1.984 1.00 97.69 85 TRP A N 1
ATOM 640 C CA . TRP A 1 85 ? 6.330 -0.365 -2.145 1.00 97.69 85 TRP A CA 1
ATOM 641 C C . TRP A 1 85 ? 5.990 1.010 -1.560 1.00 97.69 85 TRP A C 1
ATOM 643 O O . TRP A 1 85 ? 6.885 1.830 -1.344 1.00 97.69 85 TRP A O 1
ATOM 653 N N . GLY A 1 86 ? 4.729 1.255 -1.211 1.00 98.19 86 GLY A N 1
ATOM 654 C CA . GLY A 1 86 ? 4.338 2.419 -0.422 1.00 98.19 86 GLY A CA 1
ATOM 655 C C . GLY A 1 86 ? 4.486 2.258 1.091 1.00 98.19 86 GLY A C 1
ATOM 656 O O . GLY A 1 86 ? 4.226 3.224 1.810 1.00 98.19 86 GLY A O 1
ATOM 657 N N . ASN A 1 87 ? 4.913 1.090 1.595 1.00 98.56 87 ASN A N 1
ATOM 658 C CA . ASN A 1 87 ? 5.011 0.801 3.034 1.00 98.56 87 ASN A CA 1
ATOM 659 C C . ASN A 1 87 ? 5.785 1.874 3.815 1.00 98.56 87 ASN A C 1
ATOM 661 O O . ASN A 1 87 ? 5.406 2.212 4.934 1.00 98.56 87 ASN A O 1
ATOM 665 N N . GLN A 1 88 ? 6.806 2.479 3.202 1.00 98.06 88 GLN A N 1
ATOM 666 C CA . GLN A 1 88 ? 7.593 3.559 3.807 1.00 98.06 88 GLN A CA 1
ATOM 667 C C . GLN A 1 88 ? 6.778 4.800 4.219 1.00 98.06 88 GLN A C 1
ATOM 669 O O . GLN A 1 88 ? 7.266 5.612 4.992 1.00 98.06 88 GLN A O 1
ATOM 674 N N . LEU A 1 89 ? 5.557 4.989 3.702 1.00 98.38 89 LEU A N 1
ATOM 675 C CA . LEU A 1 89 ? 4.695 6.118 4.075 1.00 98.38 89 LEU A CA 1
ATOM 676 C C . LEU A 1 89 ? 3.779 5.830 5.275 1.00 98.38 89 LEU A C 1
ATOM 678 O O . LEU A 1 89 ? 3.028 6.720 5.679 1.00 98.38 89 LEU A O 1
ATOM 682 N N . CYS A 1 90 ? 3.825 4.615 5.828 1.00 97.62 90 CYS A N 1
ATOM 683 C CA . CYS A 1 90 ? 2.977 4.159 6.932 1.00 97.62 90 CYS A CA 1
ATOM 684 C C . CYS A 1 90 ? 3.765 4.060 8.248 1.00 97.62 90 CYS A C 1
ATOM 686 O O . CYS A 1 90 ? 3.667 3.075 8.976 1.00 97.62 90 CYS A O 1
ATOM 688 N N . GLU A 1 91 ? 4.590 5.068 8.536 1.00 93.62 91 GLU A N 1
ATOM 689 C CA . GLU A 1 91 ? 5.372 5.126 9.774 1.00 93.62 91 GLU A CA 1
ATOM 690 C C . GLU A 1 91 ? 4.465 5.038 11.012 1.00 93.62 91 GLU A C 1
ATOM 692 O O . GLU A 1 91 ? 3.445 5.721 11.101 1.00 93.62 91 GLU A O 1
ATOM 697 N N . GLY A 1 92 ? 4.858 4.203 11.978 1.00 94.88 92 GLY A N 1
ATOM 698 C CA . GLY A 1 92 ? 4.126 3.992 13.231 1.00 94.88 92 GLY A CA 1
ATOM 699 C C . GLY A 1 92 ? 3.123 2.836 13.213 1.00 94.88 92 GLY A C 1
ATOM 700 O O . GLY A 1 92 ? 2.767 2.367 14.290 1.00 94.88 92 GLY A O 1
ATOM 701 N N . ALA A 1 93 ? 2.729 2.335 12.039 1.00 98.31 93 ALA A N 1
ATOM 702 C CA . ALA A 1 93 ? 1.850 1.172 11.927 1.00 98.31 93 ALA A CA 1
ATOM 703 C C . ALA A 1 93 ? 2.615 -0.153 12.109 1.00 98.31 93 ALA A C 1
ATOM 705 O O . ALA A 1 93 ? 3.771 -0.280 11.691 1.00 98.31 93 ALA A O 1
ATOM 706 N N . GLU A 1 94 ? 1.957 -1.176 12.662 1.00 98.69 94 GLU A N 1
ATOM 707 C CA . GLU A 1 94 ? 2.423 -2.563 12.553 1.00 98.69 94 GLU A CA 1
ATOM 708 C C . GLU A 1 94 ? 2.176 -3.058 11.119 1.00 98.69 94 GLU A C 1
ATOM 710 O O . GLU A 1 94 ? 1.036 -3.127 10.664 1.00 98.69 94 GLU A O 1
ATOM 715 N N . ILE A 1 95 ? 3.237 -3.417 10.393 1.00 98.81 95 ILE A N 1
ATOM 716 C CA . ILE A 1 95 ? 3.134 -3.945 9.029 1.00 98.81 95 ILE A CA 1
ATOM 717 C C . ILE A 1 95 ? 3.128 -5.472 9.090 1.00 98.81 95 ILE A C 1
ATOM 719 O O . ILE A 1 95 ? 4.087 -6.093 9.552 1.00 98.81 95 ILE A O 1
ATOM 723 N N . VAL A 1 96 ? 2.057 -6.079 8.594 1.00 98.81 96 VAL A N 1
ATOM 724 C CA . VAL A 1 96 ? 1.771 -7.509 8.666 1.00 98.81 96 VAL A CA 1
ATOM 725 C C . VAL A 1 96 ? 1.739 -8.112 7.264 1.00 98.81 96 VAL A C 1
ATOM 727 O O . VAL A 1 96 ? 1.089 -7.592 6.359 1.00 98.81 96 VAL A O 1
ATOM 730 N N . ALA A 1 97 ? 2.401 -9.251 7.088 1.00 98.25 97 ALA A N 1
ATOM 731 C CA . ALA A 1 97 ? 2.261 -10.094 5.899 1.00 98.25 97 ALA A CA 1
ATOM 732 C C . ALA A 1 97 ? 2.440 -11.573 6.271 1.00 98.25 97 ALA A C 1
ATOM 734 O O . ALA A 1 97 ? 2.920 -11.884 7.363 1.00 98.25 97 ALA A O 1
ATOM 735 N N . SER A 1 98 ? 2.107 -12.506 5.376 1.00 97.75 98 SER A N 1
ATOM 736 C CA . SER A 1 98 ? 2.517 -13.900 5.593 1.00 97.75 98 SER A CA 1
ATOM 737 C C . SER A 1 98 ? 4.046 -14.008 5.578 1.00 97.75 98 SER A C 1
ATOM 739 O O . SER A 1 98 ? 4.730 -13.210 4.926 1.00 97.75 98 SER A O 1
ATOM 741 N N . ARG A 1 99 ? 4.609 -15.002 6.275 1.00 96.25 99 ARG A N 1
ATOM 742 C CA . ARG A 1 99 ? 6.062 -15.233 6.298 1.00 96.25 99 ARG A CA 1
ATOM 743 C C . ARG A 1 99 ? 6.614 -15.372 4.881 1.00 96.25 99 ARG A C 1
ATOM 745 O O . ARG A 1 99 ? 7.606 -14.734 4.537 1.00 96.25 99 ARG A O 1
ATOM 752 N N . ARG A 1 100 ? 5.915 -16.131 4.036 1.00 93.56 100 ARG A N 1
ATOM 753 C CA . ARG A 1 100 ? 6.274 -16.310 2.629 1.00 93.56 100 ARG A CA 1
ATOM 754 C C . ARG A 1 100 ? 6.284 -14.994 1.849 1.00 93.56 100 ARG A C 1
ATOM 756 O O . ARG A 1 100 ? 7.231 -14.738 1.108 1.00 93.56 100 ARG A O 1
ATOM 763 N N . ALA A 1 101 ? 5.250 -14.164 2.002 1.00 94.88 101 ALA A N 1
ATOM 764 C CA . ALA A 1 101 ? 5.195 -12.871 1.327 1.00 94.88 101 ALA A CA 1
ATOM 765 C C . ALA A 1 101 ? 6.352 -11.969 1.785 1.00 94.88 101 ALA A C 1
ATOM 767 O O . ALA A 1 101 ? 7.028 -11.373 0.949 1.00 94.88 101 ALA A O 1
ATOM 768 N N . ALA A 1 102 ? 6.647 -11.933 3.087 1.00 95.81 102 ALA A N 1
ATOM 769 C CA . ALA A 1 102 ? 7.763 -11.160 3.628 1.00 95.81 102 ALA A CA 1
ATOM 770 C C . ALA A 1 102 ? 9.126 -11.594 3.046 1.00 95.81 102 ALA A C 1
ATOM 772 O O . ALA A 1 102 ? 9.948 -10.745 2.700 1.00 95.81 102 ALA A O 1
ATOM 773 N N . GLU A 1 103 ? 9.357 -12.900 2.875 1.00 93.69 103 GLU A N 1
ATOM 774 C CA . GLU A 1 103 ? 10.569 -13.433 2.229 1.00 93.69 103 GLU A CA 1
ATOM 775 C C . GLU A 1 103 ? 10.670 -13.070 0.737 1.00 93.69 103 GLU A C 1
ATOM 777 O O . GLU A 1 103 ? 11.768 -12.928 0.191 1.00 93.69 103 GLU A O 1
ATOM 782 N N . GLU A 1 104 ? 9.533 -12.947 0.052 1.00 92.88 104 GLU A N 1
ATOM 783 C CA . GLU A 1 104 ? 9.459 -12.607 -1.369 1.00 92.88 104 GLU A CA 1
ATOM 784 C C . GLU A 1 104 ? 9.635 -11.104 -1.635 1.00 92.88 104 GLU A C 1
ATOM 786 O O . GLU A 1 104 ? 10.271 -10.743 -2.628 1.00 92.88 104 GLU A O 1
ATOM 791 N N . MET A 1 105 ? 9.171 -10.231 -0.732 1.00 93.31 105 MET A N 1
ATOM 792 C CA . MET A 1 105 ? 9.235 -8.764 -0.881 1.00 93.31 105 MET A CA 1
ATOM 793 C C . MET A 1 105 ? 10.655 -8.226 -1.079 1.00 93.31 105 MET A C 1
ATOM 795 O O . MET A 1 105 ? 10.853 -7.189 -1.706 1.00 93.31 105 MET A O 1
ATOM 799 N N . LEU A 1 106 ? 11.656 -8.937 -0.562 1.00 88.75 106 LEU A N 1
ATOM 800 C CA . LEU A 1 106 ? 13.060 -8.531 -0.633 1.00 88.75 106 LEU A CA 1
ATOM 801 C C . LEU A 1 106 ? 13.768 -9.012 -1.910 1.00 88.75 106 LEU A C 1
ATOM 803 O O . LEU A 1 106 ? 14.941 -8.702 -2.116 1.00 88.75 106 LEU A O 1
ATOM 807 N N . ARG A 1 107 ? 13.091 -9.785 -2.774 1.00 88.62 107 ARG A N 1
ATOM 808 C CA . ARG A 1 107 ? 13.709 -10.394 -3.966 1.00 88.62 107 ARG A CA 1
ATOM 809 C C . ARG A 1 107 ? 13.846 -9.431 -5.144 1.00 88.62 107 ARG A C 1
ATOM 811 O O . ARG A 1 107 ? 14.696 -9.665 -6.002 1.00 88.62 107 ARG A O 1
ATOM 818 N N . LEU A 1 108 ? 13.031 -8.375 -5.204 1.00 86.44 108 LEU A N 1
ATOM 819 C CA . LEU A 1 108 ? 13.067 -7.382 -6.278 1.00 86.44 108 LEU A CA 1
ATOM 820 C C . LEU A 1 108 ? 13.412 -5.998 -5.727 1.00 86.44 108 LEU A C 1
ATOM 822 O O . LEU A 1 108 ? 12.629 -5.398 -5.002 1.00 86.44 108 LEU A O 1
ATOM 826 N N . ASP A 1 109 ? 14.573 -5.481 -6.127 1.00 88.69 109 ASP A N 1
ATOM 827 C CA . ASP A 1 109 ? 15.033 -4.141 -5.759 1.00 88.69 109 ASP A CA 1
ATOM 828 C C . ASP A 1 109 ? 14.345 -3.059 -6.630 1.00 88.69 109 ASP A C 1
ATOM 830 O O . ASP A 1 109 ? 14.549 -3.042 -7.854 1.00 88.69 109 ASP A O 1
ATOM 834 N N . PRO A 1 110 ? 13.579 -2.119 -6.040 1.00 89.50 110 PRO A N 1
ATOM 835 C CA . PRO A 1 110 ? 12.978 -0.995 -6.758 1.00 89.50 110 PRO A CA 1
ATOM 836 C C . PRO A 1 110 ? 14.008 -0.149 -7.514 1.00 89.50 110 PRO A C 1
ATOM 838 O O . PRO A 1 110 ? 13.731 0.323 -8.618 1.00 89.50 110 PRO A O 1
ATOM 841 N N . ALA A 1 111 ? 15.234 -0.013 -6.996 1.00 86.88 111 ALA A N 1
ATOM 842 C CA . ALA A 1 111 ? 16.296 0.733 -7.665 1.00 86.88 111 ALA A CA 1
ATOM 843 C C . ALA A 1 111 ? 16.768 0.037 -8.953 1.00 86.88 111 ALA A C 1
ATOM 845 O O . ALA A 1 111 ? 17.163 0.704 -9.917 1.00 86.88 111 ALA A O 1
ATOM 846 N N . LEU A 1 112 ? 16.715 -1.299 -9.009 1.00 85.81 112 LEU A N 1
ATOM 847 C CA . LEU A 1 112 ? 16.962 -2.046 -10.242 1.00 85.81 112 LEU A CA 1
ATOM 848 C C . LEU A 1 112 ? 15.847 -1.786 -11.260 1.00 85.81 112 LEU A C 1
ATOM 850 O O . LEU A 1 112 ? 16.145 -1.495 -12.422 1.00 85.81 112 LEU A O 1
ATOM 854 N N . VAL A 1 113 ? 14.582 -1.818 -10.832 1.00 85.69 113 VAL A N 1
ATOM 855 C CA . VAL A 1 113 ? 13.437 -1.505 -11.704 1.00 85.69 113 VAL A CA 1
ATOM 856 C C . VAL A 1 113 ? 13.514 -0.065 -12.214 1.00 85.69 113 VAL A C 1
ATOM 858 O O . VAL A 1 113 ? 13.344 0.163 -13.412 1.00 85.69 113 VAL A O 1
ATOM 861 N N . ALA A 1 114 ? 13.888 0.895 -11.365 1.00 85.75 114 ALA A N 1
ATOM 862 C CA . ALA A 1 114 ? 14.107 2.289 -11.750 1.00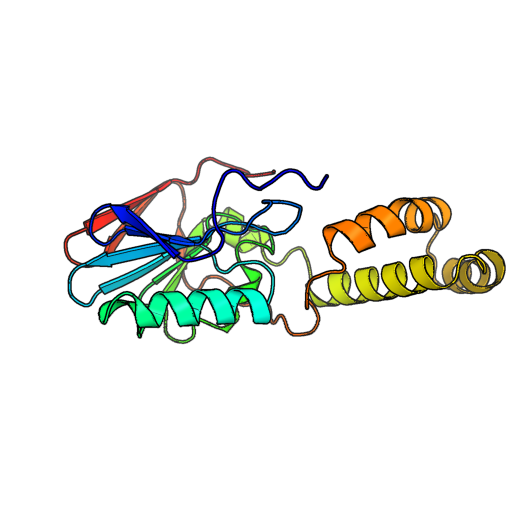 85.75 114 ALA A CA 1
ATOM 863 C C . ALA A 1 114 ? 15.158 2.420 -12.866 1.00 85.75 114 ALA A C 1
ATOM 865 O O . ALA A 1 114 ? 14.932 3.112 -13.864 1.00 85.75 114 ALA A O 1
ATOM 866 N N . LYS A 1 115 ? 16.294 1.716 -12.738 1.00 82.50 115 LYS A N 1
ATOM 867 C CA . LYS A 1 115 ? 17.357 1.692 -13.759 1.00 82.50 115 LYS A CA 1
ATOM 868 C C . LYS A 1 115 ? 16.862 1.087 -15.074 1.00 82.50 115 LYS A C 1
ATOM 870 O O . LYS A 1 115 ? 17.101 1.667 -16.133 1.00 82.50 115 LYS A O 1
ATOM 875 N N . LEU A 1 116 ? 16.151 -0.041 -15.021 1.00 79.88 116 LEU A N 1
ATOM 876 C CA . LEU A 1 116 ? 15.590 -0.693 -16.210 1.00 79.88 116 LEU A CA 1
ATOM 877 C C . LEU A 1 116 ? 14.548 0.195 -16.905 1.00 79.88 116 LEU A C 1
ATOM 879 O O . LEU A 1 116 ? 14.601 0.361 -18.124 1.00 79.88 116 LEU A O 1
ATOM 883 N N . ALA A 1 117 ? 13.661 0.833 -16.141 1.00 76.31 117 ALA A N 1
ATOM 884 C CA . ALA A 1 117 ? 12.675 1.775 -16.659 1.00 76.31 117 ALA A CA 1
ATOM 885 C C . ALA A 1 117 ? 13.343 3.001 -17.309 1.00 76.31 117 ALA A C 1
ATOM 887 O O . ALA A 1 117 ? 12.909 3.454 -18.369 1.00 76.31 117 ALA A O 1
ATOM 888 N N . ALA A 1 118 ? 14.427 3.525 -16.727 1.00 78.19 118 ALA A N 1
ATOM 889 C CA . ALA A 1 118 ? 15.190 4.627 -17.314 1.00 78.19 118 ALA A CA 1
ATOM 890 C C . ALA A 1 118 ? 15.839 4.239 -18.655 1.00 78.19 118 ALA A C 1
ATOM 892 O O . ALA A 1 118 ? 15.734 4.994 -19.626 1.00 78.19 118 ALA A O 1
ATOM 893 N N . VAL A 1 119 ? 16.447 3.048 -18.738 1.00 72.31 119 VAL A N 1
ATOM 894 C CA . VAL A 1 119 ? 17.004 2.511 -19.994 1.00 72.31 119 VAL A CA 1
ATOM 895 C C . VAL A 1 119 ? 15.905 2.331 -21.045 1.00 72.31 119 VAL A C 1
ATOM 897 O O . VAL A 1 119 ? 16.080 2.761 -22.186 1.00 72.31 119 VAL A O 1
ATOM 900 N N . ALA A 1 120 ? 14.756 1.766 -20.664 1.00 70.31 120 ALA A N 1
ATOM 901 C CA . ALA A 1 120 ? 13.626 1.564 -21.569 1.00 70.31 120 ALA A CA 1
ATOM 902 C C . ALA A 1 120 ? 13.080 2.893 -22.128 1.00 70.31 120 ALA A C 1
ATOM 904 O O . ALA A 1 120 ? 12.896 3.026 -23.338 1.00 70.31 120 ALA A O 1
ATOM 905 N N . ARG A 1 121 ? 12.907 3.917 -21.276 1.00 68.31 121 ARG A N 1
ATOM 906 C CA . ARG A 1 121 ? 12.471 5.267 -21.690 1.00 68.31 121 ARG A CA 1
ATOM 907 C C . ARG A 1 121 ? 13.458 5.925 -22.665 1.00 68.31 121 ARG A C 1
ATOM 909 O O . ARG A 1 121 ? 13.030 6.632 -23.577 1.00 68.31 121 ARG A O 1
ATOM 916 N N . LEU A 1 122 ? 14.765 5.712 -22.490 1.00 66.81 122 LEU A N 1
ATOM 917 C CA . LEU A 1 122 ? 15.786 6.225 -23.410 1.00 66.81 122 LEU A CA 1
ATOM 918 C C . LEU A 1 122 ? 15.739 5.510 -24.772 1.00 66.81 122 LEU A C 1
ATOM 920 O O . LEU A 1 122 ? 15.840 6.167 -25.811 1.00 66.81 122 LEU A O 1
ATOM 924 N N . GLY A 1 123 ? 15.536 4.188 -24.770 1.00 63.03 123 GLY A N 1
ATOM 925 C CA . GLY A 1 123 ? 15.362 3.382 -25.983 1.00 63.03 123 GLY A CA 1
ATOM 926 C C . GLY A 1 123 ? 14.137 3.801 -26.801 1.00 63.03 123 GLY A C 1
ATOM 927 O O . GLY A 1 123 ? 14.259 4.061 -27.997 1.00 63.03 123 GLY A O 1
ATOM 928 N N . ALA A 1 124 ? 12.988 3.985 -26.143 1.00 60.47 124 ALA A N 1
ATOM 929 C CA . ALA A 1 124 ? 11.735 4.389 -26.788 1.00 60.47 124 ALA A CA 1
ATOM 930 C C . ALA A 1 124 ? 11.778 5.808 -27.398 1.00 60.47 124 ALA A C 1
ATOM 932 O O . ALA A 1 124 ? 11.099 6.085 -28.384 1.00 60.47 124 ALA A O 1
ATOM 933 N N . ARG A 1 125 ? 12.582 6.725 -26.838 1.00 55.50 125 ARG A N 1
ATOM 934 C CA . ARG A 1 125 ? 12.694 8.118 -27.320 1.00 55.50 125 ARG A CA 1
ATOM 935 C C . ARG A 1 125 ? 13.628 8.308 -28.514 1.00 55.50 125 ARG A C 1
ATOM 937 O O . ARG A 1 125 ? 13.545 9.341 -29.169 1.00 55.50 125 ARG A O 1
ATOM 944 N N . THR A 1 126 ? 14.544 7.375 -28.766 1.00 51.41 126 THR A N 1
ATOM 945 C CA . THR A 1 126 ? 15.666 7.614 -29.692 1.00 51.41 126 THR A CA 1
ATOM 946 C C . THR A 1 126 ? 15.548 6.904 -31.036 1.00 51.41 126 THR A C 1
ATOM 948 O O . THR A 1 126 ? 16.254 7.293 -31.960 1.00 51.41 126 THR A O 1
ATOM 951 N N . GLY A 1 127 ? 14.657 5.920 -31.200 1.00 50.59 127 GLY A N 1
ATOM 952 C CA . GLY A 1 127 ? 14.354 5.268 -32.486 1.00 50.59 127 GLY A CA 1
ATOM 953 C C . GLY A 1 127 ? 15.492 4.460 -33.142 1.00 50.59 127 GLY A C 1
ATOM 954 O O . GLY A 1 127 ? 15.211 3.464 -33.792 1.00 50.59 127 GLY A O 1
ATOM 955 N N . VAL A 1 128 ? 16.770 4.819 -32.974 1.00 48.31 128 VAL A N 1
ATOM 956 C CA . VAL A 1 128 ? 17.959 4.132 -33.504 1.00 48.31 128 VAL A CA 1
ATOM 957 C C . VAL A 1 128 ? 19.193 4.586 -32.711 1.00 48.31 128 VAL A C 1
ATOM 959 O O . VAL A 1 128 ? 19.621 5.707 -32.920 1.00 48.31 128 VAL A O 1
ATOM 962 N N . VAL A 1 129 ? 19.820 3.715 -31.900 1.00 46.38 129 VAL A N 1
ATOM 963 C CA . VAL A 1 129 ? 21.285 3.423 -31.915 1.00 46.38 129 VAL A CA 1
ATOM 964 C C . VAL A 1 129 ? 21.531 2.046 -31.259 1.00 46.38 129 VAL A C 1
ATOM 966 O O . VAL A 1 129 ? 22.239 1.901 -30.264 1.00 46.38 129 VAL A O 1
ATOM 969 N N . GLY A 1 130 ? 20.964 0.981 -31.832 1.00 47.28 130 GLY A N 1
ATOM 970 C CA . GLY A 1 130 ? 21.180 -0.395 -31.353 1.00 47.28 130 GLY A CA 1
ATOM 971 C C . GLY A 1 130 ? 22.628 -0.911 -31.477 1.00 47.28 130 GLY A C 1
ATOM 972 O O . GLY A 1 130 ? 22.968 -1.922 -30.871 1.00 47.28 130 GLY A O 1
ATOM 973 N N . ARG A 1 131 ? 23.512 -0.229 -32.226 1.00 40.81 131 ARG A N 1
ATOM 974 C CA . ARG A 1 131 ? 24.881 -0.713 -32.515 1.00 40.81 131 ARG A CA 1
ATOM 975 C C . ARG A 1 131 ? 25.955 -0.247 -31.522 1.00 40.81 131 ARG A C 1
ATOM 977 O O . ARG A 1 131 ? 26.776 -1.060 -31.113 1.00 40.81 131 ARG A O 1
ATOM 984 N N . ALA A 1 132 ? 25.948 1.019 -31.098 1.00 45.53 132 ALA A N 1
ATOM 985 C CA . ALA A 1 132 ? 26.959 1.539 -30.164 1.00 45.53 132 ALA A CA 1
ATOM 986 C C . ALA A 1 132 ? 26.679 1.113 -28.713 1.00 45.53 132 ALA A C 1
ATOM 988 O O . ALA A 1 132 ? 27.582 0.672 -28.003 1.00 45.53 132 ALA A O 1
ATOM 989 N N . LEU A 1 133 ? 25.406 1.158 -28.303 1.00 49.72 133 LEU A N 1
ATOM 990 C CA . LEU A 1 133 ? 24.972 0.701 -26.983 1.00 49.72 133 LEU A CA 1
ATOM 991 C C . LEU A 1 133 ? 25.145 -0.820 -26.830 1.00 49.72 133 LEU A C 1
ATOM 993 O O . LEU A 1 133 ? 25.546 -1.298 -25.772 1.00 49.72 133 LEU A O 1
ATOM 997 N N . GLY A 1 134 ? 24.936 -1.578 -27.912 1.00 47.06 134 GLY A N 1
ATOM 998 C CA . GLY A 1 134 ? 25.164 -3.022 -27.916 1.00 47.06 134 GLY A CA 1
ATOM 999 C C . GLY A 1 134 ? 26.625 -3.433 -27.777 1.00 47.06 134 GLY A C 1
ATOM 1000 O O . GLY A 1 134 ? 26.910 -4.411 -27.087 1.00 47.06 134 GLY A O 1
ATOM 1001 N N . ALA A 1 135 ? 27.557 -2.656 -28.334 1.00 46.81 135 ALA A N 1
ATOM 1002 C CA . ALA A 1 135 ? 28.989 -2.881 -28.144 1.00 46.81 135 ALA A CA 1
ATOM 1003 C C . ALA A 1 135 ? 29.437 -2.600 -26.696 1.00 46.81 135 ALA A C 1
ATOM 1005 O O . ALA A 1 135 ? 30.278 -3.319 -26.156 1.00 46.81 135 ALA A O 1
ATOM 1006 N N . LEU A 1 136 ? 28.852 -1.588 -26.044 1.00 53.34 136 LEU A N 1
ATOM 1007 C CA . LEU A 1 136 ? 29.149 -1.255 -24.648 1.00 53.34 136 LEU A CA 1
ATOM 1008 C C . LEU A 1 136 ? 28.582 -2.308 -23.676 1.00 53.34 136 LEU A C 1
ATOM 1010 O O . LEU A 1 136 ? 29.268 -2.740 -22.753 1.00 53.34 136 LEU A O 1
ATOM 1014 N N . LEU A 1 137 ? 27.352 -2.772 -23.917 1.00 51.06 137 LEU A N 1
ATOM 1015 C CA . LEU A 1 137 ? 26.655 -3.739 -23.061 1.00 51.06 137 LEU A CA 1
ATOM 1016 C C . LEU A 1 137 ? 27.151 -5.184 -23.237 1.00 51.06 137 LEU A C 1
ATOM 1018 O O . LEU A 1 137 ? 27.158 -5.941 -22.265 1.00 51.06 137 LEU A O 1
ATOM 1022 N N . GLN A 1 138 ? 27.660 -5.561 -24.419 1.00 47.81 138 GLN A N 1
ATOM 1023 C CA . GLN A 1 138 ? 28.396 -6.823 -24.579 1.00 47.81 138 GLN A CA 1
ATOM 1024 C C . GLN A 1 138 ? 29.686 -6.847 -23.752 1.00 47.81 138 GLN A C 1
ATOM 1026 O O . GLN A 1 138 ? 29.993 -7.871 -23.142 1.00 47.81 138 GLN A O 1
ATOM 1031 N N . ARG A 1 139 ? 30.414 -5.723 -23.667 1.00 53.31 139 ARG A N 1
ATOM 1032 C CA . ARG A 1 139 ? 31.609 -5.608 -22.806 1.00 53.31 139 ARG A CA 1
ATOM 1033 C C . ARG A 1 139 ? 31.270 -5.698 -21.316 1.00 53.31 139 ARG A C 1
ATOM 1035 O O . ARG A 1 139 ? 32.127 -6.091 -20.536 1.00 53.31 139 ARG A O 1
ATOM 1042 N N . ALA A 1 140 ? 30.026 -5.396 -20.946 1.00 53.41 140 ALA A N 1
ATOM 1043 C CA . ALA A 1 140 ? 29.486 -5.562 -19.598 1.00 53.41 140 ALA A CA 1
ATOM 1044 C C . ALA A 1 140 ? 28.823 -6.939 -19.351 1.00 53.41 140 ALA A C 1
ATOM 1046 O O . ALA A 1 140 ? 28.276 -7.167 -18.277 1.00 53.41 140 ALA A O 1
ATOM 1047 N N . GLY A 1 141 ? 28.857 -7.867 -20.319 1.00 47.66 141 GLY A N 1
ATOM 1048 C CA . GLY A 1 141 ? 28.372 -9.243 -20.146 1.00 47.66 141 GLY A CA 1
ATOM 1049 C C . GLY A 1 141 ? 26.874 -9.471 -20.397 1.00 47.66 141 GLY A C 1
ATOM 1050 O O . GLY A 1 141 ? 26.381 -10.572 -20.143 1.00 47.66 141 GLY A O 1
ATOM 1051 N N . VAL A 1 142 ? 26.141 -8.490 -20.936 1.00 49.97 142 VAL A N 1
ATOM 1052 C CA . VAL A 1 142 ? 24.698 -8.605 -21.221 1.00 49.97 142 VAL A CA 1
ATOM 1053 C C . VAL A 1 142 ? 24.482 -9.257 -22.594 1.00 49.97 142 VAL A C 1
ATOM 1055 O O . VAL A 1 142 ? 24.577 -8.615 -23.638 1.00 49.97 142 VAL A O 1
ATOM 1058 N N . ARG A 1 143 ? 24.207 -10.568 -22.611 1.00 47.97 143 ARG A N 1
ATOM 1059 C CA . ARG A 1 143 ? 24.239 -11.401 -23.837 1.00 47.97 143 ARG A CA 1
ATOM 1060 C C . ARG A 1 143 ? 22.953 -11.407 -24.682 1.00 47.97 143 ARG A C 1
ATOM 1062 O O . ARG A 1 143 ? 22.942 -12.041 -25.731 1.00 47.97 143 ARG A O 1
ATOM 1069 N N . ARG A 1 144 ? 21.871 -10.730 -24.273 1.00 51.47 144 ARG A N 1
ATOM 1070 C CA . ARG A 1 144 ? 20.578 -10.730 -25.003 1.00 51.47 144 ARG A CA 1
ATOM 1071 C C . ARG A 1 144 ? 19.963 -9.336 -25.149 1.00 51.47 144 ARG A C 1
ATOM 1073 O O . ARG A 1 144 ? 18.858 -9.077 -24.694 1.00 51.47 144 ARG A O 1
ATOM 1080 N N . LEU A 1 145 ? 20.675 -8.438 -25.822 1.00 48.41 145 LEU A N 1
ATOM 1081 C CA . LEU A 1 145 ? 20.224 -7.061 -26.042 1.00 48.41 145 LEU A CA 1
ATOM 1082 C C . LEU A 1 145 ? 18.956 -6.940 -26.914 1.00 48.41 145 LEU A C 1
ATOM 1084 O O . LEU A 1 145 ? 18.143 -6.056 -26.678 1.00 48.41 145 LEU A O 1
ATOM 1088 N N . GLY A 1 146 ? 18.763 -7.830 -27.896 1.00 44.22 146 GLY A N 1
ATOM 1089 C CA . GLY A 1 146 ? 17.586 -7.798 -28.780 1.00 44.22 146 GLY A CA 1
ATOM 1090 C C . GLY A 1 146 ? 16.266 -8.001 -28.029 1.00 44.22 146 GLY A C 1
ATOM 1091 O O . GLY A 1 146 ? 15.332 -7.231 -28.211 1.00 44.22 146 GLY A O 1
ATOM 1092 N N . ALA A 1 147 ? 16.239 -8.950 -27.089 1.00 46.59 147 ALA A N 1
ATOM 1093 C CA . ALA A 1 147 ? 15.081 -9.184 -26.227 1.00 46.59 147 ALA A CA 1
ATOM 1094 C C . ALA A 1 147 ? 14.813 -8.008 -25.268 1.00 46.59 147 ALA A C 1
ATOM 1096 O O . ALA A 1 147 ? 13.664 -7.733 -24.947 1.00 46.59 147 ALA A O 1
ATOM 1097 N N . VAL A 1 148 ? 15.857 -7.289 -24.834 1.00 48.47 148 VAL A N 1
ATOM 1098 C CA . VAL A 1 148 ? 15.726 -6.092 -23.980 1.00 48.47 148 VAL A CA 1
ATOM 1099 C C . VAL A 1 148 ? 15.120 -4.913 -24.750 1.00 48.47 148 VAL A C 1
ATOM 1101 O O . VAL A 1 148 ? 14.359 -4.149 -24.167 1.00 48.47 148 VAL A O 1
ATOM 1104 N N . LEU A 1 149 ? 15.420 -4.772 -26.047 1.00 52.81 149 LEU A N 1
ATOM 1105 C CA . LEU A 1 149 ? 14.843 -3.731 -26.909 1.00 52.81 149 LEU A CA 1
ATOM 1106 C C . LEU A 1 149 ? 13.395 -4.045 -27.320 1.00 52.81 149 LEU A C 1
ATOM 1108 O O . LEU A 1 149 ? 12.560 -3.152 -27.313 1.00 52.81 149 LEU A O 1
ATOM 1112 N N . GLU A 1 150 ? 13.054 -5.300 -27.617 1.00 51.34 150 GLU A N 1
ATOM 1113 C CA . GLU A 1 150 ? 11.649 -5.679 -27.860 1.00 51.34 150 GLU A CA 1
ATOM 1114 C C . GLU A 1 150 ? 10.802 -5.574 -26.581 1.00 51.34 150 GLU A C 1
ATOM 1116 O O . GLU A 1 150 ? 9.658 -5.121 -26.616 1.00 51.34 150 GLU A O 1
ATOM 1121 N N . ALA A 1 151 ? 11.383 -5.909 -25.425 1.00 55.84 151 ALA A N 1
ATOM 1122 C CA . ALA A 1 151 ? 10.737 -5.730 -24.131 1.00 55.84 151 ALA A CA 1
ATOM 1123 C C . ALA A 1 151 ? 10.701 -4.264 -23.665 1.00 55.84 151 ALA A C 1
ATOM 1125 O O . ALA A 1 151 ? 9.948 -3.959 -22.741 1.00 55.84 151 ALA A O 1
ATOM 1126 N N . SER A 1 152 ? 11.474 -3.342 -24.261 1.00 62.31 152 SER A N 1
ATOM 1127 C CA . SER A 1 152 ? 11.569 -1.968 -23.747 1.00 62.31 152 SER A CA 1
ATOM 1128 C C . SER A 1 152 ? 10.275 -1.188 -23.917 1.00 62.31 152 SER A C 1
ATOM 1130 O O . SER A 1 152 ? 9.916 -0.432 -23.021 1.00 62.31 152 SER A O 1
ATOM 1132 N N . ASP A 1 153 ? 9.546 -1.393 -25.014 1.00 63.06 153 ASP A N 1
ATOM 1133 C CA . ASP A 1 153 ? 8.253 -0.734 -25.223 1.00 63.06 153 ASP A CA 1
ATOM 1134 C C . ASP A 1 153 ? 7.188 -1.265 -24.260 1.00 63.06 153 ASP A C 1
ATOM 1136 O O . ASP A 1 153 ? 6.401 -0.490 -23.715 1.00 63.06 153 ASP A O 1
ATOM 1140 N N . LEU A 1 154 ? 7.188 -2.575 -23.997 1.00 65.31 154 LEU A N 1
ATOM 1141 C CA . LEU A 1 154 ? 6.308 -3.188 -23.003 1.00 65.31 154 LEU A CA 1
ATOM 1142 C C . LEU A 1 154 ? 6.638 -2.682 -21.595 1.00 65.31 154 LEU A C 1
ATOM 1144 O O . LEU A 1 154 ? 5.740 -2.243 -20.886 1.00 65.31 154 LEU A O 1
ATOM 1148 N N . LEU A 1 155 ? 7.917 -2.674 -21.215 1.00 66.31 155 LEU A N 1
ATOM 1149 C CA . LEU A 1 155 ? 8.383 -2.172 -19.921 1.00 66.31 155 LEU A CA 1
ATOM 1150 C C . LEU A 1 155 ? 8.093 -0.677 -19.753 1.00 66.31 155 LEU A C 1
ATOM 1152 O O . LEU A 1 155 ? 7.651 -0.250 -18.692 1.00 66.31 155 LEU A O 1
ATOM 1156 N N . ALA A 1 156 ? 8.297 0.131 -20.794 1.00 68.69 156 ALA A N 1
ATOM 1157 C CA . ALA A 1 156 ? 7.986 1.555 -20.755 1.00 68.69 156 ALA A CA 1
ATOM 1158 C C . ALA A 1 156 ? 6.476 1.805 -20.628 1.00 68.69 156 ALA A C 1
ATOM 1160 O O . ALA A 1 156 ? 6.078 2.721 -19.914 1.00 68.69 156 ALA A O 1
ATOM 1161 N N . ARG A 1 157 ? 5.626 0.994 -21.270 1.00 70.62 157 ARG A N 1
ATOM 1162 C CA . ARG A 1 157 ? 4.163 1.089 -21.119 1.00 70.62 157 ARG A CA 1
ATOM 1163 C C . ARG A 1 157 ? 3.686 0.605 -19.754 1.00 70.62 157 ARG A C 1
ATOM 1165 O O . ARG A 1 157 ? 2.836 1.254 -19.162 1.00 70.62 157 ARG A O 1
ATOM 1172 N N . ALA A 1 158 ? 4.231 -0.510 -19.277 1.00 73.56 158 ALA A N 1
ATOM 1173 C CA . ALA A 1 158 ? 3.815 -1.139 -18.031 1.00 73.56 158 ALA A CA 1
ATOM 1174 C C . ALA A 1 158 ? 4.335 -0.397 -16.797 1.00 73.56 158 ALA A C 1
ATOM 1176 O O . ALA A 1 158 ? 3.642 -0.335 -15.796 1.00 73.56 158 ALA A O 1
ATOM 1177 N N . PHE A 1 159 ? 5.539 0.178 -16.863 1.00 76.81 159 PHE A N 1
ATOM 1178 C CA . PHE A 1 159 ? 6.235 0.703 -15.685 1.00 76.81 159 PHE A CA 1
ATOM 1179 C C . PHE A 1 159 ? 6.723 2.148 -15.845 1.00 76.81 159 PHE A C 1
ATOM 1181 O O . PHE A 1 159 ? 7.170 2.781 -14.890 1.00 76.81 159 PHE A O 1
ATOM 1188 N N . GLY A 1 160 ? 6.637 2.721 -17.047 1.00 74.38 160 GLY A N 1
ATOM 1189 C CA . GLY A 1 160 ? 7.154 4.059 -17.331 1.00 74.38 160 GLY A CA 1
ATOM 1190 C C . GLY A 1 160 ? 6.354 5.205 -16.711 1.00 74.38 160 GLY A C 1
ATOM 1191 O O . GLY A 1 160 ? 6.821 6.341 -16.802 1.00 74.38 160 GLY A O 1
ATOM 1192 N N . GLY A 1 161 ? 5.209 4.938 -16.080 1.00 83.25 161 GLY A N 1
ATOM 1193 C CA . GLY A 1 161 ? 4.404 5.927 -15.356 1.00 83.25 161 GLY A CA 1
ATOM 1194 C C . GLY A 1 161 ? 4.780 6.119 -13.883 1.00 83.25 161 GLY A C 1
ATOM 1195 O O . GLY A 1 161 ? 4.347 7.105 -13.297 1.00 83.25 161 GLY A O 1
ATOM 1196 N N . PHE A 1 162 ? 5.589 5.225 -13.310 1.00 89.69 162 PHE A N 1
ATOM 1197 C CA . PHE A 1 162 ? 5.836 5.182 -11.866 1.00 89.69 162 PHE A CA 1
ATOM 1198 C C . PHE A 1 162 ? 7.211 5.734 -11.475 1.00 89.69 162 PHE A C 1
ATOM 1200 O O . PHE A 1 162 ? 8.162 5.756 -12.280 1.00 89.69 162 PHE A O 1
ATOM 1207 N N . ASP A 1 163 ? 7.307 6.154 -10.215 1.00 91.88 163 ASP A N 1
ATOM 1208 C CA . ASP A 1 163 ? 8.538 6.587 -9.558 1.00 91.88 163 ASP A CA 1
ATOM 1209 C C . ASP A 1 163 ? 9.094 5.517 -8.605 1.00 91.88 163 ASP A C 1
ATOM 1211 O O . ASP A 1 163 ? 8.886 5.546 -7.396 1.00 91.88 163 ASP A O 1
ATOM 1215 N N . PHE A 1 164 ? 9.867 4.584 -9.157 1.00 91.75 164 PHE A N 1
ATOM 1216 C CA . PHE A 1 164 ? 10.559 3.565 -8.359 1.00 91.75 164 PHE A CA 1
ATOM 1217 C C . PHE A 1 164 ? 11.834 4.079 -7.683 1.00 91.75 164 PHE A C 1
ATOM 1219 O O . PHE A 1 164 ? 12.375 3.416 -6.804 1.00 91.75 164 PHE A O 1
ATOM 1226 N N . GLY A 1 165 ? 12.357 5.233 -8.113 1.00 90.25 165 GLY A N 1
ATOM 1227 C CA . GLY A 1 165 ? 13.621 5.766 -7.603 1.00 90.25 165 GLY A CA 1
ATOM 1228 C C . GLY A 1 165 ? 13.509 6.314 -6.181 1.00 90.25 165 GLY A C 1
ATOM 1229 O O . GLY A 1 165 ? 14.517 6.390 -5.484 1.00 90.25 165 GLY A O 1
ATOM 1230 N N . SER A 1 166 ? 12.296 6.678 -5.758 1.00 94.00 166 SER A N 1
ATOM 1231 C CA . SER A 1 166 ? 11.989 7.146 -4.403 1.00 94.00 166 SER A CA 1
ATOM 1232 C C . SER A 1 166 ? 11.528 6.037 -3.453 1.00 94.00 166 SER A C 1
ATOM 1234 O O . SER A 1 166 ? 11.235 6.314 -2.289 1.00 94.00 166 SER A O 1
ATOM 1236 N N . VAL A 1 167 ? 11.445 4.788 -3.920 1.00 96.56 167 VAL A N 1
ATOM 1237 C CA . VAL A 1 167 ? 10.999 3.663 -3.096 1.00 96.56 167 VAL A CA 1
ATOM 1238 C C . VAL A 1 167 ? 12.139 3.174 -2.206 1.00 96.56 167 VAL A C 1
ATOM 1240 O O . VAL A 1 167 ? 13.158 2.688 -2.696 1.00 96.56 167 VAL A O 1
ATOM 1243 N N . THR A 1 168 ? 11.928 3.237 -0.893 1.00 95.69 168 THR A N 1
ATOM 1244 C CA . THR A 1 168 ? 12.715 2.485 0.090 1.00 95.69 168 THR A CA 1
ATOM 1245 C C . THR A 1 168 ? 11.947 1.221 0.449 1.00 95.69 168 THR A C 1
ATOM 1247 O O . THR A 1 168 ? 10.785 1.300 0.842 1.00 95.69 168 THR A O 1
ATOM 1250 N N . LEU A 1 169 ? 12.581 0.051 0.320 1.00 95.25 169 LEU A N 1
ATOM 1251 C CA . LEU A 1 169 ? 11.969 -1.201 0.763 1.00 95.25 169 LEU A CA 1
ATOM 1252 C C . LEU A 1 169 ? 11.758 -1.167 2.281 1.00 95.25 169 LEU A C 1
ATOM 1254 O O . LEU A 1 169 ? 12.716 -1.072 3.049 1.00 95.25 169 LEU A O 1
ATOM 1258 N N . THR A 1 170 ? 10.500 -1.281 2.699 1.00 97.19 170 THR A N 1
ATOM 1259 C CA . THR A 1 170 ? 10.092 -1.320 4.106 1.00 97.19 170 THR A CA 1
ATOM 1260 C C . THR A 1 170 ? 9.406 -2.662 4.375 1.00 97.19 170 THR A C 1
ATOM 1262 O O . THR A 1 170 ? 8.257 -2.847 3.960 1.00 97.19 170 THR A O 1
ATOM 1265 N N . PRO A 1 171 ? 10.113 -3.625 4.998 1.00 96.38 171 PRO A N 1
ATOM 1266 C CA . PRO A 1 171 ? 9.587 -4.968 5.209 1.00 96.38 171 PRO A CA 1
ATOM 1267 C C . PRO A 1 171 ? 8.496 -4.994 6.293 1.00 96.38 171 PRO A C 1
ATOM 1269 O O . PRO A 1 171 ? 8.436 -4.085 7.125 1.00 96.38 171 PRO A O 1
ATOM 1272 N N . PRO A 1 172 ? 7.674 -6.058 6.331 1.00 97.94 172 PRO A N 1
ATOM 1273 C CA . PRO A 1 172 ? 6.745 -6.304 7.427 1.00 97.94 172 PRO A CA 1
ATOM 1274 C C . PRO A 1 172 ? 7.459 -6.364 8.781 1.00 97.94 172 PRO A C 1
ATOM 1276 O O . PRO A 1 172 ? 8.519 -6.978 8.913 1.00 97.94 172 PRO A O 1
ATOM 1279 N N . THR A 1 173 ? 6.858 -5.755 9.802 1.00 98.25 173 THR A N 1
ATOM 1280 C CA . THR A 1 173 ? 7.326 -5.811 11.195 1.00 98.25 173 THR A CA 1
ATOM 1281 C C . THR A 1 173 ? 6.810 -7.050 11.921 1.00 98.25 173 THR A C 1
ATOM 1283 O O . THR A 1 173 ? 7.388 -7.464 12.925 1.00 98.25 173 THR A O 1
ATOM 1286 N N . ARG A 1 174 ? 5.741 -7.663 11.405 1.00 98.44 174 ARG A N 1
ATOM 1287 C CA . ARG A 1 174 ? 5.148 -8.896 11.913 1.00 98.44 174 ARG A CA 1
ATOM 1288 C C . ARG A 1 174 ? 4.828 -9.837 10.761 1.00 98.44 174 ARG A C 1
ATOM 1290 O O . ARG A 1 174 ? 4.390 -9.420 9.692 1.00 98.44 174 ARG A O 1
ATOM 1297 N N . THR A 1 175 ? 5.026 -11.128 11.003 1.00 98.31 175 THR A N 1
ATOM 1298 C CA . THR A 1 175 ? 4.644 -12.178 10.058 1.00 98.31 175 THR A CA 1
ATOM 1299 C C . THR A 1 175 ? 3.704 -13.188 10.695 1.00 98.31 175 THR A C 1
ATOM 1301 O O . THR A 1 175 ? 3.631 -13.293 11.922 1.00 98.31 175 THR A O 1
ATOM 1304 N N . PHE A 1 176 ? 2.975 -13.916 9.855 1.00 98.31 176 PHE A N 1
ATOM 1305 C CA . PHE A 1 176 ? 2.153 -15.054 10.254 1.00 98.31 176 PHE A CA 1
ATOM 1306 C C . PHE A 1 176 ? 2.279 -16.204 9.252 1.00 98.31 176 PHE A C 1
ATOM 1308 O O . PHE A 1 176 ? 2.757 -16.005 8.135 1.00 98.31 176 PHE A O 1
ATOM 1315 N N . ASP A 1 177 ? 1.833 -17.387 9.657 1.00 96.69 177 ASP A N 1
ATOM 1316 C CA . ASP A 1 177 ? 1.676 -18.560 8.797 1.00 96.69 177 ASP A CA 1
ATOM 1317 C C . ASP A 1 177 ? 0.214 -18.994 8.833 1.00 96.69 177 ASP A C 1
ATOM 1319 O O . ASP A 1 177 ? -0.410 -18.897 9.890 1.00 96.69 177 ASP A O 1
ATOM 1323 N N . GLU A 1 178 ? -0.298 -19.508 7.713 1.00 95.50 178 GLU A N 1
ATOM 1324 C CA . GLU A 1 178 ? -1.639 -20.104 7.552 1.00 95.50 178 GLU A CA 1
ATOM 1325 C C . GLU A 1 178 ? -2.825 -19.169 7.854 1.00 95.50 178 GLU A C 1
ATOM 1327 O O . GLU A 1 178 ? -3.608 -18.865 6.953 1.00 95.50 178 GLU A O 1
ATOM 1332 N N . HIS A 1 179 ? -2.985 -18.707 9.095 1.00 98.06 179 HIS A N 1
ATOM 1333 C CA . HIS A 1 179 ? -4.081 -17.850 9.536 1.00 98.06 179 HIS A CA 1
ATOM 1334 C C . HIS A 1 179 ? -3.650 -16.883 10.646 1.00 98.06 179 HIS A C 1
ATOM 1336 O O . HIS A 1 179 ? -2.947 -17.251 11.587 1.00 98.06 179 HIS A O 1
ATOM 1342 N N . LEU A 1 180 ? -4.124 -15.641 10.563 1.00 98.50 180 LEU A N 1
ATOM 1343 C CA . LEU A 1 180 ? -4.034 -14.659 11.636 1.00 98.50 180 LEU A CA 1
ATOM 1344 C C . LEU A 1 180 ? -5.339 -13.876 11.732 1.00 98.50 180 LEU A C 1
ATOM 1346 O O . LEU A 1 180 ? -5.811 -13.328 10.742 1.00 98.50 180 LEU A O 1
ATOM 1350 N N . ARG A 1 181 ? -5.883 -13.754 12.942 1.00 98.50 181 ARG A N 1
ATOM 1351 C CA . ARG A 1 181 ? -6.987 -12.835 13.226 1.00 98.50 181 ARG A CA 1
ATOM 1352 C C . ARG A 1 181 ? -6.459 -11.547 13.850 1.00 98.50 181 ARG A C 1
ATOM 1354 O O . ARG A 1 181 ? -5.729 -11.602 14.840 1.00 98.50 181 ARG A O 1
ATOM 1361 N N . LEU A 1 182 ? -6.857 -10.409 13.293 1.00 97.88 182 LEU A N 1
ATOM 1362 C CA . LEU A 1 182 ? -6.534 -9.069 13.778 1.00 97.88 182 LEU A CA 1
ATOM 1363 C C . LEU A 1 182 ? -7.818 -8.316 14.149 1.00 97.88 182 LEU A C 1
ATOM 1365 O O . LEU A 1 182 ? -8.790 -8.381 13.396 1.00 97.88 182 LEU A O 1
ATOM 1369 N N . PRO A 1 183 ? -7.853 -7.609 15.288 1.00 97.94 183 PRO A N 1
ATOM 1370 C CA . PRO A 1 183 ? -8.936 -6.687 15.593 1.00 97.94 183 PRO A CA 1
ATOM 1371 C C . PRO A 1 183 ? -8.699 -5.319 14.937 1.00 97.94 183 PRO A C 1
ATOM 1373 O O . PRO A 1 183 ? -7.579 -4.810 14.936 1.00 97.94 183 PRO A O 1
ATOM 1376 N N . VAL A 1 184 ? -9.772 -4.706 14.449 1.00 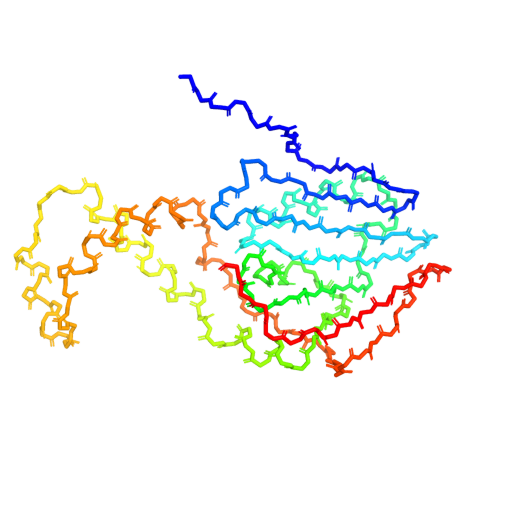98.00 184 VAL A N 1
ATOM 1377 C CA . VAL A 1 184 ? -9.875 -3.278 14.129 1.00 98.00 184 VAL A CA 1
ATOM 1378 C C . VAL A 1 184 ? -11.107 -2.790 14.875 1.00 98.00 184 VAL A C 1
ATOM 1380 O O . VAL A 1 184 ? -12.217 -3.069 14.443 1.00 98.00 184 VAL A O 1
ATOM 1383 N N . GLY A 1 185 ? -10.928 -2.166 16.040 1.00 96.94 185 GLY A N 1
ATOM 1384 C CA . GLY A 1 185 ? -12.048 -1.883 16.942 1.00 96.94 185 GLY A CA 1
ATOM 1385 C C . GLY A 1 185 ? -12.767 -3.178 17.338 1.00 96.94 185 GLY A C 1
ATOM 1386 O O . GLY A 1 185 ? -12.116 -4.126 17.787 1.00 96.94 185 GLY A O 1
ATOM 1387 N N . ASP A 1 186 ? -14.081 -3.230 17.124 1.00 97.56 186 ASP A N 1
ATOM 1388 C CA . ASP A 1 186 ? -14.907 -4.425 17.328 1.00 97.56 186 ASP A CA 1
ATOM 1389 C C . ASP A 1 186 ? -14.960 -5.329 16.076 1.00 97.56 186 ASP A C 1
ATOM 1391 O O . ASP A 1 186 ? -15.419 -6.476 16.132 1.00 97.56 186 ASP A O 1
ATOM 1395 N N . THR A 1 187 ? -14.444 -4.853 14.942 1.00 97.56 187 THR A N 1
ATOM 1396 C CA . THR A 1 187 ? -14.379 -5.586 13.678 1.00 97.56 187 THR A CA 1
ATOM 1397 C C . THR A 1 187 ? -13.225 -6.590 13.677 1.00 97.56 187 THR A C 1
ATOM 1399 O O . THR A 1 187 ? -12.053 -6.244 13.825 1.00 97.56 187 THR A O 1
ATOM 1402 N N . ALA A 1 188 ? -13.538 -7.869 13.457 1.00 98.00 188 ALA A N 1
ATOM 1403 C CA . ALA A 1 188 ? -12.538 -8.923 13.298 1.00 98.00 188 ALA A CA 1
ATOM 1404 C C . ALA A 1 188 ? -12.138 -9.098 11.824 1.00 98.00 188 ALA A C 1
ATOM 1406 O O . ALA A 1 188 ? -12.985 -9.337 10.965 1.00 98.00 188 ALA A O 1
ATOM 1407 N N . VAL A 1 189 ? -10.833 -9.051 11.553 1.00 98.31 189 VAL A N 1
ATOM 1408 C CA . VAL A 1 189 ? -10.237 -9.305 10.238 1.00 98.31 189 VAL A CA 1
ATOM 1409 C C . VAL A 1 189 ? -9.491 -10.635 10.274 1.00 98.31 189 VAL A C 1
ATOM 1411 O O . VAL A 1 189 ? -8.538 -10.803 11.033 1.00 98.31 189 VAL A O 1
ATOM 1414 N N . ASP A 1 190 ? -9.908 -11.582 9.436 1.00 98.38 190 ASP A N 1
ATOM 1415 C CA . ASP A 1 190 ? -9.247 -12.875 9.271 1.00 98.38 190 ASP A CA 1
ATOM 1416 C C . ASP A 1 190 ? -8.337 -12.874 8.033 1.00 98.38 190 ASP A C 1
ATOM 1418 O O . ASP A 1 190 ? -8.796 -12.714 6.901 1.00 98.38 190 ASP A O 1
ATOM 1422 N N . LEU A 1 191 ? -7.038 -13.071 8.253 1.00 98.19 191 LEU A N 1
ATOM 1423 C CA . LEU A 1 191 ? -6.014 -13.178 7.219 1.00 98.19 191 LEU A CA 1
ATOM 1424 C C . LEU A 1 191 ? -5.685 -14.646 6.980 1.00 98.19 191 LEU A C 1
ATOM 1426 O O . LEU A 1 191 ? -5.304 -15.338 7.919 1.00 98.19 191 LEU A O 1
ATOM 1430 N N . TYR A 1 192 ? -5.776 -15.107 5.735 1.00 97.31 192 TYR A N 1
ATOM 1431 C CA . TYR A 1 192 ? -5.446 -16.480 5.351 1.00 97.31 192 TYR A CA 1
ATOM 1432 C C . TYR A 1 192 ? -4.301 -16.496 4.342 1.00 97.31 192 TYR A C 1
ATOM 1434 O O . TYR A 1 192 ? -4.362 -15.825 3.311 1.00 97.31 192 TYR A O 1
ATOM 1442 N N . GLU A 1 193 ? -3.273 -17.299 4.605 1.00 94.38 193 GLU A N 1
ATOM 1443 C CA . GLU A 1 193 ? -2.244 -17.606 3.619 1.00 94.38 193 GLU A CA 1
ATOM 1444 C C . GLU A 1 193 ? -2.755 -18.705 2.681 1.00 94.38 193 GLU A C 1
ATOM 1446 O O . GLU A 1 193 ? -2.914 -19.860 3.070 1.00 94.38 193 GLU A O 1
ATOM 1451 N N . VAL A 1 194 ? -2.997 -18.352 1.418 1.00 91.69 194 VAL A N 1
ATOM 1452 C CA . VAL A 1 194 ? -3.553 -19.269 0.403 1.00 91.69 194 VAL A CA 1
ATOM 1453 C C . VAL A 1 194 ? -2.494 -19.829 -0.557 1.00 91.69 194 VAL A C 1
ATOM 1455 O O . VAL A 1 194 ? -2.819 -20.386 -1.604 1.00 91.69 194 VAL A O 1
ATOM 1458 N N . GLY A 1 195 ? -1.214 -19.705 -0.197 1.00 84.44 195 GLY A N 1
ATOM 1459 C CA . GLY A 1 195 ? -0.078 -20.111 -1.023 1.00 84.44 195 GLY A CA 1
ATOM 1460 C C . GLY A 1 195 ? 0.466 -18.984 -1.915 1.00 84.44 195 GLY A C 1
ATOM 1461 O O . GLY A 1 195 ? 0.218 -17.809 -1.651 1.00 84.44 195 GLY A O 1
ATOM 1462 N N . PRO A 1 196 ? 1.275 -19.313 -2.942 1.00 75.31 196 PRO A N 1
ATOM 1463 C CA . PRO A 1 196 ? 1.879 -18.307 -3.808 1.00 75.31 196 PRO A CA 1
ATOM 1464 C C . PRO A 1 196 ? 0.825 -17.576 -4.641 1.00 75.31 196 PRO A C 1
ATOM 1466 O O . PRO A 1 196 ? 0.126 -18.194 -5.442 1.00 75.31 196 PRO A O 1
ATOM 1469 N N . CYS A 1 197 ? 0.781 -16.253 -4.511 1.00 65.31 197 CYS A N 1
ATOM 1470 C CA . CYS A 1 197 ? -0.005 -15.380 -5.376 1.00 65.31 197 CYS A CA 1
ATOM 1471 C C . CYS A 1 197 ? 0.858 -14.916 -6.553 1.00 65.31 197 CYS A C 1
ATOM 1473 O O . CYS A 1 197 ? 1.928 -14.349 -6.339 1.00 65.31 197 CYS A O 1
ATOM 1475 N N . HIS A 1 198 ? 0.418 -15.161 -7.787 1.00 55.56 198 HIS A N 1
ATOM 1476 C CA . HIS A 1 198 ? 0.934 -14.517 -9.002 1.00 55.56 198 HIS A CA 1
ATOM 1477 C C . HIS A 1 198 ? -0.276 -13.980 -9.778 1.00 55.56 198 HIS A C 1
ATOM 1479 O O . HIS A 1 198 ? -1.272 -14.695 -9.911 1.00 55.56 198 HIS A O 1
ATOM 1485 N N . THR A 1 199 ? -0.191 -12.743 -10.265 1.00 44.34 199 THR A N 1
ATOM 1486 C CA . THR A 1 199 ? -1.099 -12.170 -11.270 1.00 44.34 199 THR A CA 1
ATOM 1487 C C . THR A 1 199 ? -0.486 -12.252 -12.661 1.00 44.34 199 THR A C 1
ATOM 1489 O O . THR A 1 199 ? 0.761 -12.195 -12.774 1.00 44.34 199 THR A O 1
#

Radius of gyration: 19.34 Å; chains: 1; bounding box: 51×33×51 Å

pLDDT: mean 85.22, std 18.09, range [39.88, 98.88]

Foldseek 3Di:
DPPDAPDDAAWDDPDVQKIKGADPPPAFQRDIKIWGADDLFIEIFFQAQAQVVSVVHLVRQVVPDVSSVAHAAYEQLAQDNRGAQRVVVRPNHQYEYAPHRLVNNPVDQLVVLVVLLVVLVVLVPPVDDLDPVVVVVVVVVPPCVVVSSVCSVVSCVNPVVHDSVPGDGDGGPDHDAAWDWDDRHPDIDIRGDPDDDDD

Sequence (199 aa):
MPLRSRYRRGLHEVADGVWAWLQPDGSWGLSNAGLVTDGEASMLVDTLFDVPLTRAMLAAMRDATPAARTLDVVVNTHANGDHCWGNQLCEGAEIVASRRAAEEMLRLDPALVAKLAAVARLGARTGVVGRALGALLQRAGVRRLGAVLEASDLLARAFGGFDFGSVTLTPPTRTFDEHLRLPVGDTAVDLYEVGPCHT